Protein 9IT4 (pdb70)

Foldseek 3Di:
DVPPVDDLVVLLVLVLVLQVPDPAAGEAEDEPDDSRSDPDSLAHEDDAAAEDPPDDDDDPVQFAFFAVCQNDQVDQPRGPLQVVPDPVTGAQADPVLFGDPPDDQEHRAADPRYNHDCPDSRCSQVVFAHFHKYWYQDDPDGIFIFTQAKAAFRRWHGWWHAYKAWPVVCVVVVDVDDPDFQWAWLPPDVVAGTIIGGNPRYTHPCSRAAAAPDFQKAWHFYDHGDPDRHDTTGIITGRHTGHGPRTHHYQSVHCVQFDPNPDPPGPGDSVD/DDPDDPPDDPDPPD

Structure (mmCIF, N/CA/C/O backbone):
data_9IT4
#
_entry.id   9IT4
#
_cell.length_a   39.130
_cell.length_b   70.384
_cell.length_c   110.466
_cell.angle_alpha   90.000
_cell.angle_beta   90.000
_cell.angle_gamma   90.000
#
_symmetry.space_group_name_H-M   'P 2 21 21'
#
loop_
_entity.id
_entity.type
_entity.pdbx_description
1 polymer 'Histone-lysine N-methyltransferase, H3 lysine-9 specific'
2 polymer 'Histone H3.1/H3.2'
3 non-polymer S-ADENOSYLMETHIONINE
4 non-polymer 'ZINC ION'
5 water water
#
loop_
_atom_site.group_PDB
_atom_site.id
_atom_site.type_symbol
_atom_site.label_atom_id
_atom_site.label_alt_id
_atom_site.label_comp_id
_atom_site.label_asym_id
_atom_site.label_entity_id
_atom_site.label_seq_id
_atom_site.pdbx_PDB_ins_code
_atom_site.Cartn_x
_atom_site.Cartn_y
_atom_site.Cartn_z
_atom_site.occupancy
_atom_site.B_iso_or_equiv
_atom_site.auth_seq_id
_atom_site.auth_comp_id
_atom_site.auth_asym_id
_atom_site.auth_atom_id
_atom_site.pdbx_PDB_model_num
ATOM 1 N N . ASP A 1 6 ? 9.19900 21.67500 0.93800 1.000 101.41835 195 ASP B N 1
ATOM 2 C CA . ASP A 1 6 ? 10.54600 21.64300 1.49800 1.000 109.70261 195 ASP B CA 1
ATOM 3 C C . ASP A 1 6 ? 11.19600 23.02700 1.37200 1.000 102.83059 195 ASP B C 1
ATOM 4 O O . ASP A 1 6 ? 11.38600 23.53300 0.26400 1.000 101.06499 195 ASP B O 1
ATOM 9 N N . SER A 1 7 ? 11.51600 23.63100 2.52300 1.000 116.86425 196 SER B N 1
ATOM 10 C CA . SER A 1 7 ? 12.15700 24.93500 2.51100 1.000 117.62210 196 SER B CA 1
ATOM 11 C C . SER A 1 7 ? 13.62300 24.82500 2.11900 1.000 114.21604 196 SER B C 1
ATOM 12 O O . SER A 1 7 ? 14.18400 25.79800 1.61800 1.000 114.95315 196 SER B O 1
ATOM 15 N N . TYR A 1 8 ? 14.26400 23.67500 2.34300 1.000 91.03067 197 TYR B N 1
ATOM 16 C CA . TYR A 1 8 ? 15.61300 23.43700 1.83100 1.000 78.70161 197 TYR B CA 1
ATOM 17 C C . TYR A 1 8 ? 15.49800 22.84500 0.43100 1.000 70.35532 197 TYR B C 1
ATOM 18 O O . TYR A 1 8 ? 15.52200 21.62900 0.22900 1.000 69.16412 197 TYR B O 1
ATOM 27 N N . THR A 1 9 ? 15.32900 23.72700 -0.55000 1.000 68.83255 198 THR B N 1
ATOM 28 C CA . THR A 1 9 ? 15.37800 23.33500 -1.94900 1.000 68.54573 198 THR B CA 1
ATOM 29 C C . THR A 1 9 ? 16.48900 24.03500 -2.71000 1.000 53.73500 198 THR B C 1
ATOM 30 O O . THR A 1 9 ? 16.68100 23.74200 -3.89400 1.000 50.33728 198 THR B O 1
ATOM 34 N N . HIS A 1 10 ? 17.20600 24.92000 -2.03300 1.000 55.23799 199 HIS B N 1
ATOM 35 C CA . HIS A 1 10 ? 18.30900 25.64000 -2.62300 1.000 49.43970 199 HIS B CA 1
ATOM 36 C C . HIS A 1 10 ? 19.56700 25.00000 -2.17700 1.000 46.78733 199 HIS B C 1
ATOM 37 O O . HIS A 1 10 ? 20.65600 25.43300 -2.52300 1.000 39.71482 199 HIS B O 1
ATOM 44 N N . LEU A 1 11 ? 19.42800 23.98300 -1.36300 1.000 46.17458 200 LEU B N 1
ATOM 45 C CA . LEU A 1 11 ? 20.59000 23.23600 -0.99700 1.000 46.59338 200 LEU B CA 1
ATOM 46 C C . LEU A 1 11 ? 20.56900 21.97500 -1.84100 1.000 46.00201 200 LEU B C 1
ATOM 47 O O . LEU A 1 11 ? 19.52300 21.52300 -2.25800 1.000 44.74344 200 LEU B O 1
ATOM 52 N N . SER A 1 12 ? 21.72400 21.42100 -2.11100 1.000 45.39351 201 SER B N 1
ATOM 53 C CA . SER A 1 12 ? 21.81600 20.24400 -2.94600 1.000 40.17935 201 SER B CA 1
ATOM 54 C C . SER A 1 12 ? 21.77900 18.99500 -2.14700 1.000 40.24307 201 SER B C 1
ATOM 55 O O . SER A 1 12 ? 22.04800 19.02200 -0.95900 1.000 38.99760 201 SER B O 1
ATOM 58 N N . PHE A 1 13 ? 21.45400 17.89500 -2.79600 1.000 36.56432 202 PHE B N 1
ATOM 59 C CA . PHE A 1 13 ? 21.49900 16.63000 -2.15300 1.000 36.40592 202 PHE B CA 1
ATOM 60 C C . PHE A 1 13 ? 22.84700 16.49900 -1.52500 1.000 38.37749 202 PHE B C 1
ATOM 61 O O . PHE A 1 13 ? 22.93100 16.09900 -0.38400 1.000 36.47197 202 PHE B O 1
ATOM 69 N N . TYR A 1 14 ? 23.91300 16.87700 -2.17900 1.000 37.14954 203 TYR B N 1
ATOM 70 C CA . TYR A 1 14 ? 25.18100 16.67700 -1.52600 1.000 39.52485 203 TYR B CA 1
ATOM 71 C C . TYR A 1 14 ? 25.35100 17.52600 -0.26500 1.000 41.98285 203 TYR B C 1
ATOM 72 O O . TYR A 1 14 ? 25.74200 17.02100 0.76700 1.000 44.75529 203 TYR B O 1
ATOM 81 N N . GLU A 1 15 ? 25.05300 18.80000 -0.34200 1.000 37.34571 204 GLU B N 1
ATOM 82 C CA . GLU A 1 15 ? 25.29200 19.66000 0.79300 1.000 46.76117 204 GLU B CA 1
ATOM 83 C C . GLU A 1 15 ? 24.39200 19.34700 1.98200 1.000 37.11430 204 GLU B C 1
ATOM 84 O O . GLU A 1 15 ? 24.82600 19.42700 3.10100 1.000 36.79290 204 GLU B O 1
ATOM 90 N N . LYS A 1 16 ? 23.17200 18.93600 1.71800 1.000 32.99576 205 LYS B N 1
ATOM 91 C CA . LYS A 1 16 ? 22.26100 18.57700 2.78500 1.000 39.20846 205 LYS B CA 1
ATOM 92 C C . LYS A 1 16 ? 22.74700 17.34000 3.52800 1.000 34.80213 205 LYS B C 1
ATOM 93 O O . LYS A 1 16 ? 22.69800 17.29300 4.73500 1.000 30.56368 205 LYS B O 1
ATOM 99 N N . ARG A 1 17 ? 23.26700 16.37400 2.79700 1.000 33.87687 206 ARG B N 1
ATOM 100 C CA . ARG A 1 17 ? 23.79800 15.17600 3.39400 1.000 38.07653 206 ARG B CA 1
ATOM 101 C C . ARG A 1 17 ? 25.08000 15.50700 4.09900 1.000 36.51940 206 ARG B C 1
ATOM 102 O O . ARG A 1 17 ? 25.34200 15.01700 5.17200 1.000 39.12761 206 ARG B O 1
ATOM 110 N N . GLU A 1 18 ? 25.86800 16.37200 3.51600 1.000 34.53824 207 GLU B N 1
ATOM 111 C CA . GLU A 1 18 ? 27.06900 16.77400 4.20100 1.000 39.79477 207 GLU B CA 1
ATOM 112 C C . GLU A 1 18 ? 26.78200 17.57400 5.46700 1.000 36.16150 207 GLU B C 1
ATOM 113 O O . GLU A 1 18 ? 27.44800 17.42400 6.47000 1.000 33.07178 207 GLU B O 1
ATOM 119 N N . LEU A 1 19 ? 25.79100 18.43000 5.39900 1.000 31.87856 208 LEU B N 1
ATOM 120 C CA . LEU A 1 19 ? 25.42200 19.21700 6.57300 1.000 32.24827 208 LEU B CA 1
ATOM 121 C C . LEU A 1 19 ? 24.89400 18.33000 7.69400 1.000 37.11353 208 LEU B C 1
ATOM 122 O O . LEU A 1 19 ? 25.22200 18.54000 8.86800 1.000 32.14048 208 LEU B O 1
ATOM 127 N N . PHE A 1 20 ? 24.06900 17.33800 7.35500 1.000 35.06588 209 PHE B N 1
ATOM 128 C CA . PHE A 1 20 ? 23.60800 16.39900 8.37100 1.000 34.35224 209 PHE B CA 1
ATOM 129 C C . PHE A 1 20 ? 24.75000 15.53500 8.88600 1.000 35.38724 209 PHE B C 1
ATOM 130 O O . PHE A 1 20 ? 24.77500 15.18400 10.07200 1.000 34.17656 209 PHE B O 1
ATOM 138 N N . ARG A 1 21 ? 25.69500 15.17700 8.01300 1.000 32.83133 210 ARG B N 1
ATOM 139 C CA . ARG A 1 21 ? 26.86500 14.42400 8.45200 1.000 36.98037 210 ARG B CA 1
ATOM 140 C C . ARG A 1 21 ? 27.69200 15.22800 9.44800 1.000 37.45123 210 ARG B C 1
ATOM 141 O O . ARG A 1 21 ? 28.13700 14.69400 10.47000 1.000 40.06384 210 ARG B O 1
ATOM 149 N N . LYS A 1 22 ? 27.90600 16.51700 9.16600 1.000 36.26612 211 LYS B N 1
ATOM 150 C CA . LYS A 1 22 ? 28.62600 17.37300 10.10200 1.000 38.24673 211 LYS B CA 1
ATOM 151 C C . LYS A 1 22 ? 27.85000 17.54300 11.40100 1.000 38.41862 211 LYS B C 1
ATOM 152 O O . LYS A 1 22 ? 28.45400 17.69800 12.46900 1.000 37.54483 211 LYS B O 1
ATOM 158 N N . LYS A 1 23 ? 26.51700 17.52300 11.33000 1.000 37.40276 212 LYS B N 1
ATOM 159 C CA . LYS A 1 23 ? 25.71100 17.53500 12.54500 1.000 37.25252 212 LYS B CA 1
ATOM 160 C C . LYS A 1 23 ? 25.95700 16.28000 13.37300 1.000 36.64621 212 LYS B C 1
ATOM 161 O O . LYS A 1 23 ? 26.04100 16.34600 14.60500 1.000 36.40209 212 LYS B O 1
ATOM 167 N N . LEU A 1 24 ? 26.07200 15.12600 12.71100 1.000 32.22978 213 LEU B N 1
ATOM 168 C CA . LEU A 1 24 ? 26.37300 13.88900 13.42400 1.000 35.53475 213 LEU B CA 1
ATOM 169 C C . LEU A 1 24 ? 27.75500 13.94000 14.06200 1.000 36.89191 213 LEU B C 1
ATOM 170 O O . LEU A 1 24 ? 27.95200 13.43900 15.17500 1.000 38.03076 213 LEU B O 1
ATOM 175 N N . ARG A 1 25 ? 28.72800 14.53800 13.36800 1.000 36.05421 214 ARG B N 1
ATOM 176 C CA . ARG A 1 25 ? 30.08600 14.59900 13.89900 1.000 42.81287 214 ARG B CA 1
ATOM 177 C C . ARG A 1 25 ? 30.16100 15.43300 15.17300 1.000 45.20793 214 ARG B C 1
ATOM 178 O O . ARG A 1 25 ? 31.04500 15.20900 16.00800 1.000 49.20976 214 ARG B O 1
ATOM 186 N N . GLU A 1 26 ? 29.24700 16.38900 15.34600 1.000 41.63376 215 GLU B N 1
ATOM 187 C CA . GLU A 1 26 ? 29.24400 17.21700 16.54700 1.000 45.99950 215 GLU B CA 1
ATOM 188 C C . GLU A 1 26 ? 28.75100 16.47600 17.78300 1.000 48.68868 215 GLU B C 1
ATOM 189 O O . GLU A 1 26 ? 28.89500 16.99800 18.89300 1.000 49.07709 215 GLU B O 1
ATOM 195 N N . ILE A 1 27 ? 28.17900 15.28300 17.62300 1.000 42.88093 216 ILE B N 1
ATOM 196 C CA . ILE A 1 27 ? 27.65800 14.54000 18.76300 1.000 43.21688 216 ILE B CA 1
ATOM 197 C C . ILE A 1 27 ? 28.81500 14.01400 19.60100 1.000 45.63656 216 ILE B C 1
ATOM 198 O O . ILE A 1 27 ? 29.76200 13.41400 19.07500 1.000 45.63671 216 ILE B O 1
ATOM 203 N N . GLU A 1 28 ? 28.74900 14.24300 20.91000 1.000 45.74423 217 GLU B N 1
ATOM 204 C CA . GLU A 1 28 ? 29.75000 13.70800 21.82000 1.000 48.37452 217 GLU B CA 1
ATOM 205 C C . GLU A 1 28 ? 29.46500 12.24100 22.11500 1.000 48.47833 217 GLU B C 1
ATOM 206 O O . GLU A 1 28 ? 28.31600 11.84700 22.33500 1.000 45.87866 217 GLU B O 1
ATOM 212 N N . GLY A 1 29 ? 30.52100 11.43300 22.11700 1.000 43.29275 218 GLY B N 1
ATOM 213 C CA . GLY A 1 29 ? 30.39500 10.01300 22.33600 1.000 37.49409 218 GLY B CA 1
ATOM 214 C C . GLY A 1 29 ? 30.79700 9.22000 21.11000 1.000 41.13586 218 GLY B C 1
ATOM 215 O O . GLY A 1 29 ? 31.45400 9.73400 20.19900 1.000 40.24934 218 GLY B O 1
ATOM 216 N N . PRO A 1 30 ? 30.41300 7.94500 21.06700 1.000 35.85468 219 PRO B N 1
ATOM 217 C CA . PRO A 1 30 ? 30.73300 7.12100 19.89600 1.000 38.39323 219 PRO B CA 1
ATOM 218 C C . PRO A 1 30 ? 30.09000 7.68200 18.63700 1.000 34.01761 219 PRO B C 1
ATOM 219 O O . PRO A 1 30 ? 29.00100 8.26000 18.67000 1.000 33.27110 219 PRO B O 1
ATOM 223 N N . GLU A 1 31 ? 30.78700 7.51000 17.51800 1.000 30.79724 220 GLU B N 1
ATOM 224 C CA . GLU A 1 31 ? 30.38600 8.15000 16.27500 1.000 41.82315 220 GLU B CA 1
ATOM 225 C C . GLU A 1 31 ? 29.05200 7.60600 15.77300 1.000 36.12816 220 GLU B C 1
ATOM 226 O O . GLU A 1 31 ? 28.71300 6.43700 15.97200 1.000 39.25561 220 GLU B O 1
ATOM 232 N N . VAL A 1 32 ? 28.28900 8.48400 15.12700 1.000 35.68810 221 VAL B N 1
ATOM 233 C CA . VAL A 1 32 ? 27.03800 8.13200 14.46800 1.000 33.06835 221 VAL B CA 1
ATOM 234 C C . VAL A 1 32 ? 27.18800 8.44500 12.98800 1.000 31.45112 221 VAL B C 1
ATOM 235 O O . VAL A 1 32 ? 27.59700 9.55400 12.62200 1.000 34.30568 221 VAL B O 1
ATOM 239 N N . THR A 1 33 ? 26.86300 7.47500 12.14300 1.000 33.70333 222 THR B N 1
ATOM 240 C CA . THR A 1 33 ? 27.01100 7.61100 10.70300 1.000 28.07126 222 THR B CA 1
ATOM 241 C C . THR A 1 33 ? 25.65000 7.58000 10.02100 1.000 30.44840 222 THR B C 1
ATOM 242 O O . THR A 1 33 ? 24.66600 7.06300 10.55800 1.000 28.58799 222 THR B O 1
ATOM 246 N N . LEU A 1 34 ? 25.60800 8.15400 8.82100 1.000 34.61059 223 LEU B N 1
ATOM 247 C CA . LEU A 1 34 ? 24.39300 8.23700 8.02000 1.000 33.88099 223 LEU B CA 1
ATOM 248 C C . LEU A 1 34 ? 24.67500 7.65100 6.64600 1.000 37.36283 223 LEU B C 1
ATOM 249 O O . LEU A 1 34 ? 25.59400 8.10300 5.95600 1.000 42.19564 223 LEU B O 1
ATOM 254 N N . VAL A 1 35 ? 23.89300 6.64700 6.25200 1.000 38.09487 224 VAL B N 1
ATOM 255 C CA . VAL A 1 35 ? 23.96900 6.08200 4.91200 1.000 45.87185 224 VAL B CA 1
ATOM 256 C C . VAL A 1 35 ? 22.56000 5.98400 4.34500 1.000 38.46068 224 VAL B C 1
ATOM 257 O O . VAL A 1 35 ? 21.57800 5.85900 5.08400 1.000 31.51703 224 VAL B O 1
ATOM 261 N N . ASN A 1 36 ? 22.46500 6.04900 3.01700 1.000 40.93288 225 ASN B N 1
ATOM 262 C CA . ASN A 1 36 ? 21.18600 5.87200 2.33200 1.000 43.44297 225 ASN B CA 1
ATOM 263 C C . ASN A 1 36 ? 21.48000 5.23100 0.98100 1.000 37.42645 225 ASN B C 1
ATOM 264 O O . ASN A 1 36 ? 21.78700 5.93000 0.01000 1.000 38.80276 225 ASN B O 1
ATOM 269 N N . GLU A 1 37 ? 21.38100 3.90400 0.92700 1.000 41.31534 226 GLU B N 1
ATOM 270 C CA . GLU A 1 37 ? 21.53500 3.14900 -0.30700 1.000 47.85704 226 GLU B CA 1
ATOM 271 C C . GLU A 1 37 ? 20.19800 2.61500 -0.80600 1.000 43.08207 226 GLU B C 1
ATOM 272 O O . GLU A 1 37 ? 20.15800 1.61700 -1.53200 1.000 42.64265 226 GLU B O 1
ATOM 278 N N . VAL A 1 38 ? 19.09900 3.27100 -0.42900 1.000 44.34176 227 VAL B N 1
ATOM 279 C CA . VAL A 1 38 ? 17.75000 2.76600 -0.64300 1.000 41.29007 227 VAL B CA 1
ATOM 280 C C . VAL A 1 38 ? 16.93000 3.70800 -1.52300 1.000 40.74721 227 VAL B C 1
ATOM 281 O O . VAL A 1 38 ? 16.32600 3.27900 -2.50900 1.000 42.86420 227 VAL B O 1
ATOM 285 N N . ASP A 1 39 ? 16.90000 4.99300 -1.17900 1.000 39.56539 228 ASP B N 1
ATOM 286 C CA . ASP A 1 39 ? 16.19000 5.98700 -1.98100 1.000 42.38508 228 ASP B CA 1
ATOM 287 C C . ASP A 1 39 ? 17.07200 7.22600 -2.10500 1.000 40.87778 228 ASP B C 1
ATOM 288 O O . ASP A 1 39 ? 18.24700 7.21900 -1.72500 1.000 40.26042 228 ASP B O 1
ATOM 293 N N . ASP A 1 40 ? 16.49900 8.30400 -2.63900 1.000 43.79865 229 ASP B N 1
ATOM 294 C CA . ASP A 1 40 ? 17.24600 9.51600 -2.94200 1.000 53.64590 229 ASP B CA 1
ATOM 295 C C . ASP A 1 40 ? 17.10900 10.59100 -1.86900 1.000 42.43116 229 ASP B C 1
ATOM 296 O O . ASP A 1 40 ? 17.58600 11.71200 -2.07100 1.000 48.25200 229 ASP B O 1
ATOM 301 N N . GLU A 1 41 ? 16.47600 10.28400 -0.74500 1.000 38.23475 230 GLU B N 1
ATOM 302 C CA . GLU A 1 41 ? 16.36700 11.26000 0.33400 1.000 42.12864 230 GLU B CA 1
ATOM 303 C C . GLU A 1 41 ? 17.74900 11.52000 0.91900 1.000 42.76223 230 GLU B C 1
ATOM 304 O O . GLU A 1 41 ? 18.42200 10.57000 1.33900 1.000 41.61114 230 GLU B O 1
ATOM 310 N N . PRO A 1 42 ? 18.21200 12.77300 0.96700 1.000 39.92018 231 PRO B N 1
ATOM 311 C CA . PRO A 1 42 ? 19.60400 13.00900 1.38700 1.000 38.21083 231 PRO B CA 1
ATOM 312 C C . PRO A 1 42 ? 19.85200 12.72400 2.85600 1.000 35.43348 231 PRO B C 1
ATOM 313 O O . PRO A 1 42 ? 20.89500 12.15600 3.20100 1.000 37.09366 231 PRO B O 1
ATOM 317 N N . CYS A 1 43 ? 18.91900 13.09300 3.73000 1.000 36.76059 232 CYS B N 1
ATOM 318 C CA . CYS A 1 43 ? 19.11300 12.96500 5.16800 1.000 32.26530 232 CYS B CA 1
ATOM 319 C C . CYS A 1 43 ? 17.79900 13.22400 5.89300 1.000 30.66949 232 CYS B C 1
ATOM 320 O O . CYS A 1 43 ? 16.81800 13.64200 5.26400 1.000 33.22251 232 CYS B O 1
ATOM 323 N N . PRO A 1 44 ? 17.72700 12.98200 7.20900 1.000 31.29523 233 PRO B N 1
ATOM 324 C CA . PRO A 1 44 ? 16.55700 13.44200 7.96900 1.000 34.38632 233 PRO B CA 1
ATOM 325 C C . PRO A 1 44 ? 16.50600 14.96100 8.05000 1.000 35.14688 233 PRO B C 1
ATOM 326 O O . PRO A 1 44 ? 17.33800 15.64500 7.44400 1.000 26.67055 233 PRO B O 1
ATOM 330 N N . SER A 1 45 ? 15.53300 15.49600 8.78500 1.000 32.41711 234 SER B N 1
ATOM 331 C CA . SER A 1 45 ? 15.33900 16.94000 8.84400 1.000 34.43523 234 SER B CA 1
ATOM 332 C C . SER A 1 45 ? 16.60300 17.64600 9.31900 1.000 32.93849 234 SER B C 1
ATOM 333 O O . SER A 1 45 ? 17.18400 17.28700 10.34800 1.000 32.17418 234 SER B O 1
ATOM 336 N N . LEU A 1 46 ? 17.02700 18.65800 8.55900 1.000 33.67101 235 LEU B N 1
ATOM 337 C CA . LEU A 1 46 ? 18.18800 19.45700 8.93200 1.000 38.68880 235 LEU B CA 1
ATOM 338 C C . LEU A 1 46 ? 17.91500 20.37000 10.11700 1.000 33.04168 235 LEU B C 1
ATOM 339 O O . LEU A 1 46 ? 18.86700 20.90000 10.70100 1.000 33.49058 235 LEU B O 1
ATOM 344 N N . ASP A 1 47 ? 16.64900 20.57000 10.48200 1.000 31.29535 236 ASP B N 1
ATOM 345 C CA . ASP A 1 47 ? 16.31000 21.40400 11.62600 1.000 36.30722 236 ASP B CA 1
ATOM 346 C C . ASP A 1 47 ? 16.40200 20.65900 12.95100 1.000 30.13565 236 ASP B C 1
ATOM 347 O O . ASP A 1 47 ? 16.35200 21.30000 14.00600 1.000 31.94987 236 ASP B O 1
ATOM 352 N N . PHE A 1 48 ? 16.54000 19.33400 12.92400 1.000 25.19062 237 PHE B N 1
ATOM 353 C CA . PHE A 1 48 ? 16.61300 18.55900 14.15500 1.000 27.79986 237 PHE B CA 1
ATOM 354 C C . PHE A 1 48 ? 17.89800 18.86800 14.91500 1.000 23.29672 237 PHE B C 1
ATOM 355 O O . PHE A 1 48 ? 18.95500 19.09000 14.31800 1.000 25.25820 237 PHE B O 1
ATOM 363 N N . GLN A 1 49 ? 17.80100 18.88300 16.24400 1.000 23.90435 238 GLN B N 1
ATOM 364 C CA . GLN A 1 49 ? 18.92900 19.16800 17.12100 1.000 23.54121 238 GLN B CA 1
ATOM 365 C C . GLN A 1 49 ? 19.19300 17.97200 18.02400 1.000 23.07039 238 GLN B C 1
ATOM 366 O O . GLN A 1 49 ? 18.28400 17.49800 18.71300 1.000 22.05303 238 GLN B O 1
ATOM 372 N N . PHE A 1 50 ? 20.43600 17.49800 18.02900 1.000 20.79201 239 PHE B N 1
ATOM 373 C CA . PHE A 1 50 ? 20.83900 16.43800 18.94000 1.000 21.18833 239 PHE B CA 1
ATOM 374 C C . PHE A 1 50 ? 21.15100 17.01200 20.31600 1.000 24.66964 239 PHE B C 1
ATOM 375 O O . PHE A 1 50 ? 21.79500 18.05800 20.43800 1.000 25.68940 239 PHE B O 1
ATOM 383 N N . ILE A 1 51 ? 20.68700 16.31900 21.35700 1.000 25.42954 240 ILE B N 1
ATOM 384 C CA . ILE A 1 51 ? 20.85600 16.75900 22.73400 1.000 25.30682 240 ILE B CA 1
ATOM 385 C C . ILE A 1 51 ? 21.39100 15.60200 23.56800 1.000 20.49088 240 ILE B C 1
ATOM 386 O O . ILE A 1 51 ? 21.28600 14.43200 23.19500 1.000 23.02596 240 ILE B O 1
ATOM 391 N N . SER A 1 52 ? 21.97800 15.95100 24.71300 1.000 24.46043 241 SER B N 1
ATOM 392 C CA . SER A 1 52 ? 22.49500 14.96900 25.65500 1.000 24.83330 241 SER B CA 1
ATOM 393 C C . SER A 1 52 ? 21.66900 14.86200 26.92900 1.000 24.08544 241 SER B C 1
ATOM 394 O O . SER A 1 52 ? 21.95000 13.98800 27.75600 1.000 30.55404 241 SER B O 1
ATOM 397 N N . GLN A 1 53 ? 20.67100 15.72400 27.11400 1.000 24.33538 242 GLN B N 1
ATOM 398 C CA . GLN A 1 53 ? 19.79000 15.65200 28.27100 1.000 25.55022 242 GLN B CA 1
ATOM 399 C C . GLN A 1 53 ? 18.42000 16.18300 27.87200 1.000 25.23636 242 GLN B C 1
ATOM 400 O O . GLN A 1 53 ? 18.24500 16.76600 26.79900 1.000 24.00626 242 GLN B O 1
ATOM 406 N N . TYR A 1 54 ? 17.44600 15.97700 28.75700 1.000 20.89471 243 TYR B N 1
ATOM 407 C CA . TYR A 1 54 ? 16.07400 16.38100 28.47900 1.000 26.48010 243 TYR B CA 1
ATOM 408 C C . TYR A 1 54 ? 15.97800 17.88700 28.25700 1.000 26.14940 243 TYR B C 1
ATOM 409 O O . TYR A 1 54 ? 16.69600 18.67900 28.87300 1.000 27.78360 243 TYR B O 1
ATOM 418 N N . ARG A 1 55 ? 15.07800 18.27700 27.35800 1.000 28.77526 244 ARG B N 1
ATOM 419 C CA . ARG A 1 55 ? 14.81300 19.67700 27.03000 1.000 30.20782 244 ARG B CA 1
ATOM 420 C C . ARG A 1 55 ? 13.48200 20.05800 27.67700 1.000 32.32489 244 ARG B C 1
ATOM 421 O O . ARG A 1 55 ? 12.42000 19.93400 27.06500 1.000 37.22234 244 ARG B O 1
ATOM 429 N N . LEU A 1 56 ? 13.54600 20.52500 28.92200 1.000 31.20926 245 LEU B N 1
ATOM 430 C CA . LEU A 1 56 ? 12.33400 20.89100 29.64300 1.000 34.21939 245 LEU B CA 1
ATOM 431 C C . LEU A 1 56 ? 11.66800 22.11000 29.00700 1.000 33.13814 245 LEU B C 1
ATOM 432 O O . LEU A 1 56 ? 12.32700 22.98500 28.43800 1.000 36.77733 245 LEU B O 1
ATOM 437 N N . THR A 1 57 ? 10.34200 22.15000 29.10000 1.000 31.14018 246 THR B N 1
ATOM 438 C CA . THR A 1 57 ? 9.52600 23.24000 28.58500 1.000 32.94715 246 THR B CA 1
ATOM 439 C C . THR A 1 57 ? 8.74200 23.86300 29.73800 1.000 38.93721 246 THR B C 1
ATOM 440 O O . THR A 1 57 ? 8.92200 23.50800 30.90700 1.000 41.30987 246 THR B O 1
ATOM 444 N N . GLN A 1 58 ? 7.86900 24.81100 29.40100 1.000 42.52256 247 GLN B N 1
ATOM 445 C CA . GLN A 1 58 ? 7.06300 25.46900 30.42100 1.000 48.95996 247 GLN B CA 1
ATOM 446 C C . GLN A 1 58 ? 5.98800 24.52200 30.94500 1.000 42.33120 247 GLN B C 1
ATOM 447 O O . GLN A 1 58 ? 5.42500 23.71600 30.19700 1.000 45.67970 247 GLN B O 1
ATOM 453 N N . GLY A 1 59 ? 5.70500 24.61800 32.24300 1.000 36.97406 248 GLY B N 1
ATOM 454 C CA . GLY A 1 59 ? 4.71700 23.77000 32.87100 1.000 40.31214 248 GLY B CA 1
ATOM 455 C C . GLY A 1 59 ? 5.23500 22.44200 33.37200 1.000 39.45256 248 GLY B C 1
ATOM 456 O O . GLY A 1 59 ? 4.48300 21.71600 34.03100 1.000 41.22547 248 GLY B O 1
ATOM 457 N N . VAL A 1 60 ? 6.49000 22.10500 33.09600 1.000 33.55867 249 VAL B N 1
ATOM 458 C CA . VAL A 1 60 ? 7.08300 20.84900 33.53900 1.000 35.27320 249 VAL B CA 1
ATOM 459 C C . VAL A 1 60 ? 7.88000 21.13200 34.80600 1.000 38.79835 249 VAL B C 1
ATOM 460 O O . VAL A 1 60 ? 8.94200 21.76200 34.76000 1.000 43.24010 249 VAL B O 1
ATOM 464 N N . ILE A 1 61 ? 7.37000 20.66400 35.93900 1.000 40.30350 250 ILE B N 1
ATOM 465 C CA . ILE A 1 61 ? 8.02400 20.86900 37.22800 1.000 43.87247 250 ILE B CA 1
ATOM 466 C C . ILE A 1 61 ? 9.20800 19.91600 37.34500 1.000 44.81421 250 ILE B C 1
ATOM 467 O O . ILE A 1 61 ? 9.02700 18.69200 37.27000 1.000 47.26683 250 ILE B O 1
ATOM 472 N N . PRO A 1 62 ? 10.42400 20.42100 37.52800 1.000 46.16851 251 PRO B N 1
ATOM 473 C CA . PRO A 1 62 ? 11.58000 19.53800 37.68500 1.000 41.14114 251 PRO B CA 1
ATOM 474 C C . PRO A 1 62 ? 11.66300 19.01400 39.10600 1.000 42.42997 251 PRO B C 1
ATOM 475 O O . PRO A 1 62 ? 11.02900 19.57000 40.01700 1.000 41.54192 251 PRO B O 1
ATOM 479 N N . PRO A 1 63 ? 12.41500 17.93900 39.33800 1.000 41.79576 252 PRO B N 1
ATOM 480 C CA . PRO A 1 63 ? 12.56100 17.43000 40.70800 1.000 40.86564 252 PRO B CA 1
ATOM 481 C C . PRO A 1 63 ? 13.23900 18.45100 41.61100 1.000 41.91031 252 PRO B C 1
ATOM 482 O O . PRO A 1 63 ? 14.15300 19.16600 41.19700 1.000 43.34794 252 PRO B O 1
ATOM 486 N N . ASP A 1 64 ? 12.77900 18.51100 42.85500 1.000 43.44299 253 ASP B N 1
ATOM 487 C CA . ASP A 1 64 ? 13.34300 19.43800 43.82900 1.000 41.40214 253 ASP B CA 1
ATOM 488 C C . ASP A 1 64 ? 14.64500 18.87200 44.37500 1.000 43.87270 253 ASP B C 1
ATOM 489 O O . ASP A 1 64 ? 14.64800 17.75500 44.91100 1.000 48.57405 253 ASP B O 1
ATOM 494 N N . PRO A 1 65 ? 15.76900 19.58500 44.26100 1.000 44.51551 254 PRO B N 1
ATOM 495 C CA . PRO A 1 65 ? 17.02700 19.06900 44.82300 1.000 45.91238 254 PRO B CA 1
ATOM 496 C C . PRO A 1 65 ? 17.00700 18.92900 46.33500 1.000 39.84828 254 PRO B C 1
ATOM 497 O O . PRO A 1 65 ? 17.82900 18.18500 46.88300 1.000 41.23699 254 PRO B O 1
ATOM 501 N N . ASN A 1 66 ? 16.10100 19.62100 47.02800 1.000 41.63524 255 ASN B N 1
ATOM 502 C CA . ASN A 1 66 ? 16.00400 19.49700 48.47600 1.000 48.17548 255 ASN B CA 1
ATOM 503 C C . ASN A 1 66 ? 15.39300 18.17400 48.91700 1.000 35.81237 255 ASN B C 1
ATOM 504 O O . ASN A 1 66 ? 15.46800 17.84300 50.10500 1.000 37.53739 255 ASN B O 1
ATOM 509 N N . PHE A 1 67 ? 14.79100 17.41900 48.00100 1.000 43.60293 256 PHE B N 1
ATOM 510 C CA . PHE A 1 67 ? 14.26500 16.09200 48.29200 1.000 50.59808 256 PHE B CA 1
ATOM 511 C C . PHE A 1 67 ? 15.23900 14.97300 47.94400 1.000 48.96963 256 PHE B C 1
ATOM 512 O O . PHE A 1 67 ? 14.91200 13.80100 48.15000 1.000 53.10751 256 PHE B O 1
ATOM 520 N N . GLN A 1 68 ? 16.42500 15.30100 47.43400 1.000 43.46980 257 GLN B N 1
ATOM 521 C CA . GLN A 1 68 ? 17.32400 14.31100 46.85200 1.000 46.79986 257 GLN B CA 1
ATOM 522 C C . GLN A 1 68 ? 18.28800 13.75000 47.88900 1.000 42.63950 257 GLN B C 1
ATOM 523 O O . GLN A 1 68 ? 18.83900 14.48900 48.71000 1.000 48.50781 257 GLN B O 1
ATOM 529 N N . SER A 1 69 ? 18.50500 12.43600 47.83100 1.000 47.74224 258 SER B N 1
ATOM 530 C CA . SER A 1 69 ? 19.41000 11.74000 48.73400 1.000 49.68845 258 SER B CA 1
ATOM 531 C C . SER A 1 69 ? 20.40300 10.90700 47.93400 1.000 42.07016 258 SER B C 1
ATOM 532 O O . SER A 1 69 ? 20.14500 10.52000 46.79200 1.000 40.98689 258 SER B O 1
ATOM 535 N N . GLY A 1 70 ? 21.54900 10.63600 48.55400 1.000 43.13905 259 GLY B N 1
ATOM 536 C CA . GLY A 1 70 ? 22.56600 9.79900 47.94600 1.000 46.01438 259 GLY B CA 1
ATOM 537 C C . GLY A 1 70 ? 22.93300 8.60600 48.80600 1.000 47.11148 259 GLY B C 1
ATOM 538 O O . GLY A 1 70 ? 22.26200 8.32800 49.80400 1.000 49.42711 259 GLY B O 1
ATOM 539 N N . CYS A 1 71 ? 23.99300 7.89200 48.43500 1.000 49.70117 260 CYS B N 1
ATOM 540 C CA . CYS A 1 71 ? 24.46600 6.74400 49.19300 1.000 53.14972 260 CYS B CA 1
ATOM 541 C C . CYS A 1 71 ? 25.81100 7.05400 49.83900 1.000 52.96110 260 CYS B C 1
ATOM 542 O O . CYS A 1 71 ? 26.56000 7.92500 49.38700 1.000 56.44580 260 CYS B O 1
ATOM 545 N N . ASN A 1 72 ? 26.09600 6.31100 50.89000 1.000 50.85616 261 ASN B N 1
ATOM 546 C CA . ASN A 1 72 ? 27.30200 6.51700 51.64600 1.000 63.77048 261 ASN B CA 1
ATOM 547 C C . ASN A 1 72 ? 28.18700 5.34100 51.37300 1.000 66.58306 261 ASN B C 1
ATOM 548 O O . ASN A 1 72 ? 28.35100 4.47600 52.22800 1.000 72.18586 261 ASN B O 1
ATOM 553 N N . CYS A 1 73 ? 28.76500 5.29000 50.19500 1.000 63.35912 262 CYS B N 1
ATOM 554 C CA . CYS A 1 73 ? 29.54800 4.11400 49.77300 1.000 65.96390 262 CYS B CA 1
ATOM 555 C C . CYS A 1 73 ? 31.01300 4.51900 49.70300 1.000 72.60330 262 CYS B C 1
ATOM 556 O O . CYS A 1 73 ? 31.79800 3.90900 48.99900 1.000 72.91581 262 CYS B O 1
ATOM 559 N N . SER A 1 74 ? 31.36700 5.57200 50.41600 1.000 74.63341 263 SER B N 1
ATOM 560 C CA . SER A 1 74 ? 32.76100 6.00600 50.47500 1.000 78.94017 263 SER B CA 1
ATOM 561 C C . SER A 1 74 ? 33.30600 6.40400 49.09500 1.000 79.03287 263 SER B C 1
ATOM 562 O O . SER A 1 74 ? 34.51700 6.43500 48.86600 1.000 76.49578 263 SER B O 1
ATOM 565 N N . GLY A 1 78 ? 33.53900 2.80400 43.11900 1.000 58.16990 267 GLY B N 1
ATOM 566 C CA . GLY A 1 78 ? 32.43000 3.45100 43.78900 1.000 55.68626 267 GLY B CA 1
ATOM 567 C C . GLY A 1 78 ? 31.68400 2.47900 44.65100 1.000 59.70759 267 GLY B C 1
ATOM 568 O O . GLY A 1 78 ? 32.24100 1.93000 45.59700 1.000 59.29088 267 GLY B O 1
ATOM 569 N N . CYS A 1 79 ? 30.41000 2.27200 44.35500 1.000 56.42823 268 CYS B N 1
ATOM 570 C CA . CYS A 1 79 ? 29.70700 1.23400 45.08800 1.000 47.76502 268 CYS B CA 1
ATOM 571 C C . CYS A 1 79 ? 30.26200 -0.14500 44.74100 1.000 41.76057 268 CYS B C 1
ATOM 572 O O . CYS A 1 79 ? 30.86200 -0.35900 43.68400 1.000 42.67516 268 CYS B O 1
ATOM 575 N N . ASP A 1 80 ? 30.05600 -1.08600 45.65600 1.000 44.13326 269 ASP B N 1
ATOM 576 C CA . ASP A 1 80 ? 30.54100 -2.45000 45.49700 1.000 50.83281 269 ASP B CA 1
ATOM 577 C C . ASP A 1 80 ? 29.40500 -3.33800 45.01000 1.000 45.33689 269 ASP B C 1
ATOM 578 O O . ASP A 1 80 ? 28.32400 -3.36000 45.60800 1.000 42.69373 269 ASP B O 1
ATOM 583 N N . LEU A 1 81 ? 29.65600 -4.06500 43.91900 1.000 43.85993 270 LEU B N 1
ATOM 584 C CA . LEU A 1 81 ? 28.61800 -4.90300 43.32800 1.000 46.24960 270 LEU B CA 1
ATOM 585 C C . LEU A 1 81 ? 28.34800 -6.14700 44.16400 1.000 45.74646 270 LEU B C 1
ATOM 586 O O . LEU A 1 81 ? 27.21800 -6.64900 44.17800 1.000 40.13783 270 LEU B O 1
ATOM 591 N N . ASN A 1 82 ? 29.36300 -6.66100 44.86000 1.000 43.20215 271 ASN B N 1
ATOM 592 C CA . ASN A 1 82 ? 29.20200 -7.85700 45.67800 1.000 51.14177 271 ASN B CA 1
ATOM 593 C C . ASN A 1 82 ? 28.58700 -7.56800 47.04200 1.000 52.54963 271 ASN B C 1
ATOM 594 O O . ASN A 1 82 ? 28.28300 -8.51300 47.77700 1.000 58.68479 271 ASN B O 1
ATOM 599 N N . ASN A 1 83 ? 28.41700 -6.29100 47.36300 1.000 50.46380 272 ASN B N 1
ATOM 600 C CA . ASN A 1 83 ? 27.72300 -5.91300 48.57600 1.000 54.61374 272 ASN B CA 1
ATOM 601 C C . ASN A 1 83 ? 26.69500 -4.86100 48.31800 1.000 49.08936 272 ASN B C 1
ATOM 602 O O . ASN A 1 83 ? 26.90400 -3.70200 48.61500 1.000 52.84370 272 ASN B O 1
ATOM 604 N N . PRO A 1 84 ? 25.55600 -5.27100 47.78600 1.000 48.82923 273 PRO B N 1
ATOM 605 C CA . PRO A 1 84 ? 24.49000 -4.30500 47.48100 1.000 43.09407 273 PRO B CA 1
ATOM 606 C C . PRO A 1 84 ? 23.71200 -3.82700 48.69500 1.000 48.94733 273 PRO B C 1
ATOM 607 O O . PRO A 1 84 ? 22.92600 -2.87800 48.56700 1.000 48.17405 273 PRO B O 1
ATOM 611 N N . SER A 1 85 ? 23.89600 -4.45100 49.86100 1.000 45.86346 274 SER B N 1
ATOM 612 C CA . SER A 1 85 ? 23.12500 -4.06600 51.03900 1.000 51.70760 274 SER B CA 1
ATOM 613 C C . SER A 1 85 ? 23.51200 -2.68300 51.54900 1.000 51.97245 274 SER B C 1
ATOM 614 O O . SER A 1 85 ? 22.65200 -1.94500 52.04300 1.000 50.73262 274 SER B O 1
ATOM 617 N N . ARG A 1 86 ? 24.79200 -2.31700 51.44200 1.000 61.10608 275 ARG B N 1
ATOM 618 C CA . ARG A 1 86 ? 25.26100 -1.06200 52.02200 1.000 59.02140 275 ARG B CA 1
ATOM 619 C C . ARG A 1 86 ? 24.71900 0.15600 51.28000 1.000 56.84971 275 ARG B C 1
ATOM 620 O O . ARG A 1 86 ? 24.52000 1.21100 51.89200 1.000 48.26650 275 ARG B O 1
ATOM 628 N N . CYS A 1 87 ? 24.47500 0.03700 49.97700 1.000 48.11893 276 CYS B N 1
ATOM 629 C CA . CYS A 1 87 ? 24.07800 1.18600 49.17200 1.000 52.50181 276 CYS B CA 1
ATOM 630 C C . CYS A 1 87 ? 22.62100 1.55300 49.43100 1.000 44.36052 276 CYS B C 1
ATOM 631 O O . CYS A 1 87 ? 21.73000 0.70200 49.34200 1.000 43.72503 276 CYS B O 1
ATOM 634 N N . GLU A 1 88 ? 22.37900 2.83100 49.73500 1.000 38.82787 277 GLU B N 1
ATOM 635 C CA . GLU A 1 88 ? 21.03200 3.31200 50.02000 1.000 47.92592 277 GLU B CA 1
ATOM 636 C C . GLU A 1 88 ? 20.22100 3.61400 48.76700 1.000 44.51866 277 GLU B C 1
ATOM 637 O O . GLU A 1 88 ? 19.00800 3.83000 48.87500 1.000 33.72676 277 GLU B O 1
ATOM 643 N N . CYS A 1 89 ? 20.84800 3.64300 47.58900 1.000 34.46142 278 CYS B N 1
ATOM 644 C CA . CYS A 1 89 ? 20.11100 3.89200 46.35700 1.000 36.39566 278 CYS B CA 1
ATOM 645 C C . CYS A 1 89 ? 19.22100 2.72500 45.95700 1.000 38.79879 278 CYS B C 1
ATOM 646 O O . CYS A 1 89 ? 18.36200 2.89400 45.08500 1.000 44.40045 278 CYS B O 1
ATOM 649 N N . LEU A 1 90 ? 19.40100 1.55400 46.57000 1.000 42.88511 279 LEU B N 1
ATOM 650 C CA . LEU A 1 90 ? 18.63800 0.35900 46.23500 1.000 40.55583 279 LEU B CA 1
ATOM 651 C C . LEU A 1 90 ? 17.59000 0.02400 47.29300 1.000 40.73349 279 LEU B C 1
ATOM 652 O O . LEU A 1 90 ? 17.14300 -1.12400 47.37400 1.000 45.25040 279 LEU B O 1
ATOM 657 N N . ASP A 1 91 ? 17.19300 1.00400 48.11000 1.000 49.26751 280 ASP B N 1
ATOM 658 C CA . ASP A 1 91 ? 16.24800 0.72700 49.18700 1.000 58.31379 280 ASP B CA 1
ATOM 659 C C . ASP A 1 91 ? 14.84000 0.46400 48.66300 1.000 55.24720 280 ASP B C 1
ATOM 660 O O . ASP A 1 91 ? 14.07100 -0.26000 49.30500 1.000 48.58074 280 ASP B O 1
ATOM 665 N N . ASP A 1 92 ? 14.48300 1.03600 47.51100 1.000 42.95681 281 ASP B N 1
ATOM 666 C CA . ASP A 1 92 ? 13.17000 0.78600 46.92800 1.000 44.41204 281 ASP B CA 1
ATOM 667 C C . ASP A 1 92 ? 13.02000 -0.63200 46.39400 1.000 51.72566 281 ASP B C 1
ATOM 668 O O . ASP A 1 92 ? 11.89900 -1.03800 46.06900 1.000 50.63463 281 ASP B O 1
ATOM 673 N N . LEU A 1 93 ? 14.11100 -1.38700 46.29500 1.000 51.10017 282 LEU B N 1
ATOM 674 C CA . LEU A 1 93 ? 14.07000 -2.74600 45.77800 1.000 44.78174 282 LEU B CA 1
ATOM 675 C C . LEU A 1 93 ? 13.75000 -3.73400 46.89000 1.000 50.78762 282 LEU B C 1
ATOM 676 O O . LEU A 1 93 ? 14.16300 -3.55500 48.04000 1.000 50.91556 282 LEU B O 1
ATOM 681 N N . ASP A 1 94 ? 13.00600 -4.77800 46.54000 1.000 49.93323 283 ASP B N 1
AT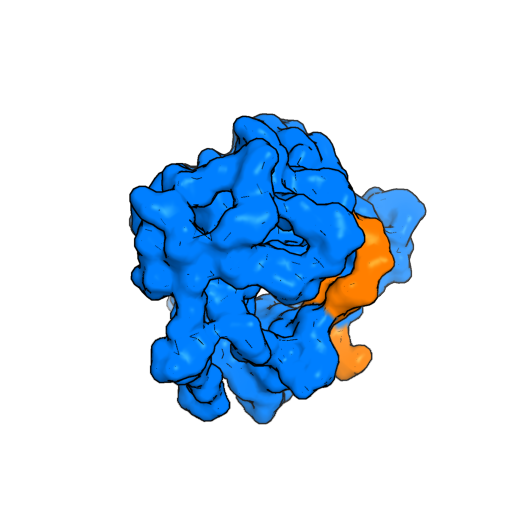OM 682 C CA . ASP A 1 94 ? 12.72100 -5.85200 47.47300 1.000 57.89207 283 ASP B CA 1
ATOM 683 C C . ASP A 1 94 ? 13.91600 -6.79500 47.57100 1.000 51.44975 283 ASP B C 1
ATOM 684 O O . ASP A 1 94 ? 14.76800 -6.85600 46.67900 1.000 53.38005 283 ASP B O 1
ATOM 689 N N . GLU A 1 95 ? 13.97500 -7.53300 48.67400 1.000 44.97781 284 GLU B N 1
ATOM 690 C CA . GLU A 1 95 ? 14.99600 -8.55500 48.81300 1.000 45.46355 284 GLU B CA 1
ATOM 691 C C . GLU A 1 95 ? 14.72700 -9.69700 47.83200 1.000 43.53652 284 GLU B C 1
ATOM 692 O O . GLU A 1 95 ? 13.57100 -10.00700 47.53200 1.000 47.63044 284 GLU B O 1
ATOM 698 N N . PRO A 1 96 ? 15.78400 -10.33800 47.30300 1.000 43.97990 285 PRO B N 1
ATOM 699 C CA . PRO A 1 96 ? 17.20100 -10.05700 47.56600 1.000 45.82982 285 PRO B CA 1
ATOM 700 C C . PRO A 1 96 ? 17.70500 -8.79500 46.86800 1.000 44.91856 285 PRO B C 1
ATOM 701 O O . PRO A 1 96 ? 17.70300 -8.72300 45.63900 1.000 42.85853 285 PRO B O 1
ATOM 705 N N . THR A 1 97 ? 18.12400 -7.81000 47.66100 1.000 44.09285 286 THR B N 1
ATOM 706 C CA . THR A 1 97 ? 18.59700 -6.54800 47.10900 1.000 42.90400 286 THR B CA 1
ATOM 707 C C . THR A 1 97 ? 19.84900 -6.76900 46.27000 1.000 33.80723 286 THR B C 1
ATOM 708 O O . THR A 1 97 ? 20.77100 -7.47700 46.68300 1.000 40.28826 286 THR B O 1
ATOM 712 N N . HIS A 1 98 ? 19.86900 -6.17000 45.08100 1.000 30.31394 287 HIS B N 1
ATOM 713 C CA . HIS A 1 98 ? 21.03400 -6.23100 44.21200 1.000 33.31511 287 HIS B CA 1
ATOM 714 C C . HIS A 1 98 ? 20.99700 -5.04500 43.26100 1.000 32.18875 287 HIS B C 1
ATOM 715 O O . HIS A 1 98 ? 19.94400 -4.44500 43.02700 1.000 27.48655 287 HIS B O 1
ATOM 722 N N . PHE A 1 99 ? 22.16500 -4.71600 42.71600 1.000 32.83985 288 PHE B N 1
ATOM 723 C CA . PHE A 1 99 ? 22.24200 -3.69900 41.68200 1.000 25.53222 288 PHE B CA 1
ATOM 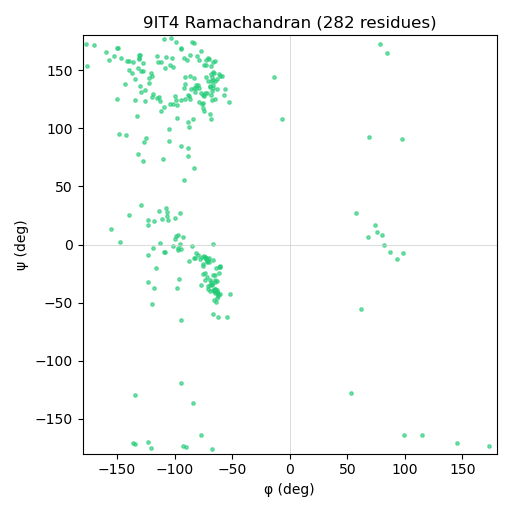724 C C . PHE A 1 99 ? 21.62700 -4.21800 40.38600 1.000 27.91498 288 PHE B C 1
ATOM 725 O O . PHE A 1 99 ? 21.47100 -5.42300 40.17700 1.000 23.11765 288 PHE B O 1
ATOM 733 N N . ALA A 1 100 ? 21.27300 -3.28300 39.50500 1.000 21.08665 289 ALA B N 1
ATOM 734 C CA . ALA A 1 100 ? 20.68100 -3.65900 38.22900 1.000 25.00275 289 ALA B CA 1
ATOM 735 C C . ALA A 1 100 ? 21.69000 -4.26700 37.26500 1.000 24.15175 289 ALA B C 1
ATOM 736 O O . ALA A 1 100 ? 21.28000 -4.82800 36.24400 1.000 25.64080 289 ALA B O 1
ATOM 738 N N . TYR A 1 101 ? 22.98200 -4.18600 37.56400 1.000 24.82821 290 TYR B N 1
ATOM 739 C CA . TYR A 1 101 ? 24.02400 -4.57700 36.62900 1.000 23.66723 290 TYR B CA 1
ATOM 740 C C . TYR A 1 101 ? 24.87800 -5.69400 37.21200 1.000 31.21517 290 TYR B C 1
ATOM 741 O O . TYR A 1 101 ? 25.09100 -5.76900 38.42600 1.000 33.39619 290 TYR B O 1
ATOM 750 N N . ASP A 1 102 ? 25.36300 -6.56200 36.32800 1.000 27.00498 291 ASP B N 1
ATOM 751 C CA . ASP A 1 102 ? 26.25600 -7.64400 36.71000 1.000 32.45855 291 ASP B CA 1
ATOM 752 C C . ASP A 1 102 ? 27.70600 -7.18400 36.56300 1.000 32.27295 291 ASP B C 1
ATOM 753 O O . ASP A 1 102 ? 27.98600 -6.01400 36.28800 1.000 27.30264 291 ASP B O 1
ATOM 758 N N . ALA A 1 103 ? 28.64900 -8.11200 36.74200 1.000 36.29468 292 ALA B N 1
ATOM 759 C CA . ALA A 1 103 ? 30.06800 -7.78000 36.71600 1.000 36.29079 292 ALA B CA 1
ATOM 760 C C . ALA A 1 103 ? 30.55600 -7.33600 35.34300 1.000 38.06512 292 ALA B C 1
ATOM 761 O O . ALA A 1 103 ? 31.66800 -6.80700 35.24500 1.000 41.58459 292 ALA B O 1
ATOM 763 N N . GLN A 1 104 ? 29.76700 -7.53800 34.29000 1.000 33.11538 293 GLN B N 1
ATOM 764 C CA . GLN A 1 104 ? 30.13800 -7.12600 32.94300 1.000 38.38325 293 GLN B CA 1
ATOM 765 C C . GLN A 1 104 ? 29.54200 -5.77800 32.55500 1.000 32.66110 293 GLN B C 1
ATOM 766 O O . GLN A 1 104 ? 29.64700 -5.38000 31.39100 1.000 34.11743 293 GLN B O 1
ATOM 772 N N . GLY A 1 105 ? 28.92100 -5.07200 33.49700 1.000 30.71718 294 GLY B N 1
ATOM 773 C CA . GLY A 1 105 ? 28.32700 -3.78700 33.18800 1.000 26.73692 294 GLY B CA 1
ATOM 774 C C . GLY A 1 105 ? 27.04200 -3.85700 32.39800 1.000 30.07241 294 GLY B C 1
ATOM 775 O O . GLY A 1 105 ? 26.62200 -2.84900 31.82500 1.000 37.29611 294 GLY B O 1
ATOM 776 N N . ARG A 1 106 ? 26.40300 -5.02200 32.34700 1.000 30.57149 295 ARG B N 1
ATOM 777 C CA . ARG A 1 106 ? 25.15000 -5.20800 31.63200 1.000 30.70182 295 ARG B CA 1
ATOM 778 C C . ARG A 1 106 ? 24.00700 -5.38200 32.62200 1.000 27.11460 295 ARG B C 1
ATOM 779 O O . ARG A 1 106 ? 24.20400 -5.85500 33.74400 1.000 27.26265 295 ARG B O 1
ATOM 787 N N . VAL A 1 107 ? 22.80500 -4.98900 32.19700 1.000 22.94530 296 VAL B N 1
ATOM 788 C CA . VAL A 1 107 ? 21.63600 -5.15200 33.04900 1.000 26.59173 296 VAL B CA 1
ATOM 789 C C . VAL A 1 107 ? 21.37300 -6.63700 33.26300 1.000 31.14253 296 VAL B C 1
ATOM 790 O O . VAL A 1 107 ? 21.55300 -7.46200 32.35500 1.000 31.83754 296 VAL B O 1
ATOM 794 N N . ARG A 1 108 ? 20.98300 -6.99000 34.48300 1.000 26.90300 297 ARG B N 1
ATOM 795 C CA . ARG A 1 108 ? 20.74500 -8.38300 34.82000 1.000 29.17747 297 ARG B CA 1
ATOM 796 C C . ARG A 1 108 ? 19.44000 -8.87200 34.20100 1.000 29.53129 297 ARG B C 1
ATOM 797 O O . ARG A 1 108 ? 18.52600 -8.09200 33.92100 1.000 28.68901 297 ARG B O 1
ATOM 805 N N . ALA A 1 109 ? 19.36600 -10.18700 33.98600 1.000 25.68958 298 ALA B N 1
ATOM 806 C CA . ALA A 1 109 ? 18.14900 -10.78200 33.44600 1.000 30.42389 298 ALA B CA 1
ATOM 807 C C . ALA A 1 109 ? 16.98100 -10.62500 34.41200 1.000 27.54957 298 ALA B C 1
ATOM 808 O O . ALA A 1 109 ? 15.84500 -10.38000 33.98900 1.000 34.50699 298 ALA B O 1
ATOM 810 N N . ASP A 1 110 ? 17.23900 -10.76100 35.71200 1.000 26.75597 299 ASP B N 1
ATOM 811 C CA . ASP A 1 110 ? 16.18400 -10.68100 36.71500 1.000 39.70660 299 ASP B CA 1
ATOM 812 C C . ASP A 1 110 ? 15.86400 -9.25200 37.13600 1.000 35.43622 299 ASP B C 1
ATOM 813 O O . ASP A 1 110 ? 14.97400 -9.05500 37.97000 1.000 44.47095 299 ASP B O 1
ATOM 818 N N . THR A 1 111 ? 16.56500 -8.25900 36.59400 1.000 32.58047 300 THR B N 1
ATOM 819 C CA . THR A 1 111 ? 16.24300 -6.86900 36.88200 1.000 36.41995 300 THR B CA 1
ATOM 820 C C . THR A 1 111 ? 14.88200 -6.50800 36.29800 1.000 35.25112 300 THR B C 1
ATOM 821 O O . THR A 1 111 ? 14.55300 -6.88200 35.16900 1.000 36.83093 300 THR B O 1
ATOM 825 N N . GLY A 1 112 ? 14.08800 -5.77700 37.07600 1.000 38.45322 301 GLY B N 1
ATOM 826 C CA . GLY A 1 112 ? 12.78100 -5.33400 36.63900 1.000 41.10780 301 GLY B CA 1
ATOM 827 C C . GLY A 1 112 ? 12.86800 -4.16300 35.68100 1.000 42.49836 301 GLY B C 1
ATOM 828 O O . GLY A 1 112 ? 13.92000 -3.85800 35.11300 1.000 37.76997 301 GLY B O 1
ATOM 829 N N . ALA A 1 113 ? 11.72900 -3.49400 35.50300 1.000 47.08296 302 ALA B N 1
ATOM 830 C CA . ALA A 1 113 ? 11.64200 -2.37900 34.57000 1.000 46.43803 302 ALA B CA 1
ATOM 831 C C . ALA A 1 113 ? 12.19700 -1.07800 35.13500 1.000 44.34370 302 ALA B C 1
ATOM 832 O O . ALA A 1 113 ? 12.34500 -0.11000 34.38000 1.000 37.90505 302 ALA B O 1
ATOM 834 N N . VAL A 1 114 ? 12.51400 -1.03000 36.42800 1.000 33.51974 303 VAL B N 1
ATOM 835 C CA . VAL A 1 114 ? 12.98600 0.18200 37.08500 1.000 35.51259 303 VAL B CA 1
ATOM 836 C C . VAL A 1 114 ? 14.42100 -0.03700 37.54200 1.000 28.76328 303 VAL B C 1
ATOM 837 O O . VAL A 1 114 ? 14.71100 -1.00200 38.25900 1.000 31.51242 303 VAL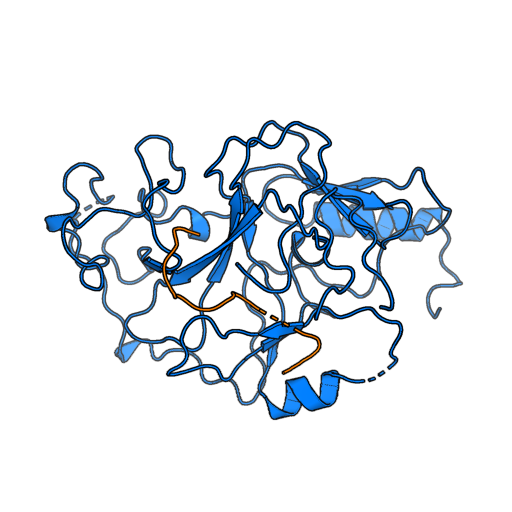 B O 1
ATOM 841 N N . ILE A 1 115 ? 15.31100 0.86500 37.13400 1.000 28.50235 304 ILE B N 1
ATOM 842 C CA . ILE A 1 115 ? 16.72100 0.82600 37.50400 1.000 29.48107 304 ILE B CA 1
ATOM 843 C C . ILE A 1 115 ? 17.01200 2.02700 38.39200 1.000 32.46249 304 ILE B C 1
ATOM 844 O O . ILE A 1 115 ? 16.71500 3.16800 38.01800 1.000 31.16069 304 ILE B O 1
ATOM 849 N N . TYR A 1 116 ? 17.58900 1.77000 39.56500 1.000 30.31471 305 TY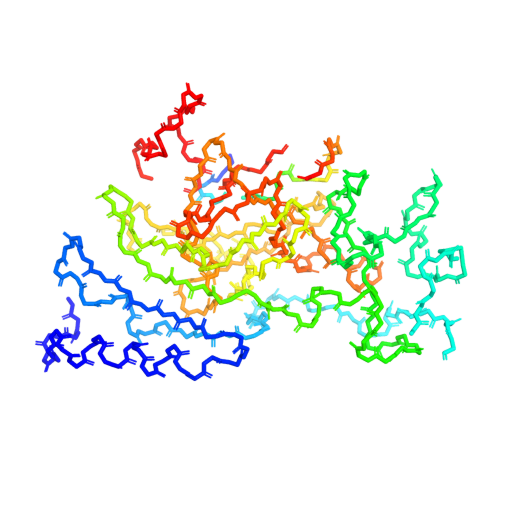R B N 1
ATOM 850 C CA . TYR A 1 116 ? 17.90700 2.81700 40.53500 1.000 29.15801 305 TYR B CA 1
ATOM 851 C C . TYR A 1 116 ? 19.40900 3.07400 40.49500 1.000 30.81590 305 TYR B C 1
ATOM 852 O O . TYR A 1 116 ? 20.19500 2.33800 41.09800 1.000 32.22171 305 TYR B O 1
ATOM 861 N N . GLU A 1 117 ? 19.80400 4.12800 39.79000 1.000 31.34803 306 GLU B N 1
ATOM 862 C CA . GLU A 1 117 ? 21.20500 4.49100 39.66900 1.000 30.17668 306 GLU B CA 1
ATOM 863 C C . GLU A 1 117 ? 21.58800 5.52500 40.72300 1.000 30.67319 306 GLU B C 1
ATOM 864 O O . GLU A 1 117 ? 20.74100 6.10400 41.40600 1.000 33.65979 306 GLU B O 1
ATOM 870 N N . CYS A 1 118 ? 22.89200 5.74700 40.85500 1.000 34.11859 307 CYS B N 1
ATOM 871 C CA . CYS A 1 118 ? 23.39100 6.79500 41.72600 1.000 34.29680 307 CYS B CA 1
ATOM 872 C C . CYS A 1 118 ? 23.21400 8.15700 41.05900 1.000 35.00148 307 CYS B C 1
ATOM 873 O O . CYS A 1 118 ? 22.93600 8.26500 39.86200 1.000 22.99932 307 CYS B O 1
ATOM 876 N N . ASN A 1 119 ? 23.36900 9.21100 41.86000 1.000 35.63190 308 ASN B N 1
ATOM 877 C CA . ASN A 1 119 ? 23.17000 10.57000 41.37400 1.000 35.72591 308 ASN B CA 1
ATOM 878 C C . ASN A 1 119 ? 24.30000 11.48400 41.83200 1.000 32.37506 308 ASN B C 1
ATOM 879 O O . ASN A 1 119 ? 25.29600 11.01800 42.39400 1.000 32.06465 308 ASN B O 1
ATOM 884 N N . SER A 1 120 ? 24.15100 12.78900 41.59400 1.000 34.36299 309 SER B N 1
ATOM 885 C CA . SER A 1 120 ? 25.19200 13.75300 41.93100 1.000 34.84759 309 SER B CA 1
ATOM 886 C C . SER A 1 120 ? 25.33000 13.98200 43.42900 1.000 35.57115 309 SER B C 1
ATOM 887 O O . SER A 1 120 ? 26.33800 14.55400 43.85800 1.000 38.79562 309 SER B O 1
ATOM 890 N N . PHE A 1 121 ? 24.35400 13.56200 44.23000 1.000 32.67172 310 PHE B N 1
ATOM 891 C CA . PHE A 1 121 ? 24.43300 13.70900 45.67600 1.000 38.68900 310 PHE B CA 1
ATOM 892 C C . PHE A 1 121 ? 25.13400 12.54000 46.35700 1.000 44.44666 310 PHE B C 1
ATOM 893 O O . PHE A 1 121 ? 25.50200 12.65900 47.53100 1.000 41.66959 310 PHE B O 1
ATOM 901 N N . CYS A 1 122 ? 25.33000 11.42500 45.65700 1.000 42.12538 311 CYS B N 1
ATOM 902 C CA . CYS A 1 122 ? 26.06900 10.30700 46.22600 1.000 46.72697 311 CYS B CA 1
ATOM 903 C C . CYS A 1 122 ? 27.53900 10.66800 46.38900 1.000 48.20452 311 CYS B C 1
ATOM 904 O O . CYS A 1 122 ? 28.08200 11.50800 45.66700 1.000 46.25154 311 CYS B O 1
ATOM 907 N N . SER A 1 123 ? 28.18900 10.01500 47.35400 1.000 61.09358 312 SER B N 1
ATOM 908 C CA . SER A 1 123 ? 29.64300 10.09000 47.48900 1.000 56.85959 312 SER B CA 1
ATOM 909 C C . SER A 1 123 ? 30.26400 9.07400 46.52900 1.000 59.13399 312 SER B C 1
ATOM 910 O O . SER A 1 123 ? 30.88500 8.08300 46.91800 1.000 70.44376 312 SER B O 1
ATOM 913 N N . CYS A 1 124 ? 30.07500 9.33900 45.23800 1.000 54.26677 313 CYS B N 1
ATOM 914 C CA . CYS A 1 124 ? 30.47500 8.42600 44.18000 1.000 50.76514 313 CYS B CA 1
ATOM 915 C C . CYS A 1 124 ? 31.30000 9.15400 43.13200 1.000 62.11525 313 CYS B C 1
ATOM 916 O O . CYS A 1 124 ? 31.11500 10.34900 42.88800 1.000 72.08085 313 CYS B O 1
ATOM 919 N N . SER A 1 125 ? 32.21300 8.41300 42.51200 1.000 59.54905 314 SER B N 1
ATOM 920 C CA . SER A 1 125 ? 32.90100 8.90300 41.33200 1.000 57.98547 314 SER B CA 1
ATOM 921 C C . SER A 1 125 ? 32.03500 8.66600 40.09800 1.000 57.15754 314 SER B C 1
ATOM 922 O O . SER A 1 125 ? 30.98600 8.01900 40.15400 1.000 56.80381 314 SER B O 1
ATOM 925 N N . MET A 1 126 ? 32.48800 9.20100 38.96400 1.000 59.78534 315 MET B N 1
ATOM 926 C CA . MET A 1 126 ? 31.72700 9.05800 37.73000 1.000 61.59979 315 MET B CA 1
ATOM 927 C C . MET A 1 126 ? 31.82700 7.65800 37.13300 1.000 64.99453 315 MET B C 1
ATOM 928 O O . MET A 1 126 ? 31.07500 7.34600 36.20300 1.000 60.44097 315 MET B O 1
ATOM 933 N N . GLU A 1 127 ? 32.71900 6.80800 37.64300 1.000 70.77596 316 GLU B N 1
ATOM 934 C CA . GLU A 1 127 ? 32.84800 5.43400 37.17400 1.000 78.03832 316 GLU B CA 1
ATOM 935 C C . GLU A 1 127 ? 32.30600 4.43300 38.19100 1.000 76.25310 316 GLU B C 1
ATOM 936 O O . GLU A 1 127 ? 32.80800 3.31200 38.30100 1.000 70.64929 316 GLU B O 1
ATOM 942 N N . CYS A 1 128 ? 31.28900 4.83400 38.94500 1.000 55.55783 317 CYS B N 1
ATOM 943 C CA . CYS A 1 128 ? 30.59400 3.90100 39.81500 1.000 46.23209 317 CYS B CA 1
ATOM 944 C C . CYS A 1 128 ? 29.85400 2.86500 38.97100 1.000 43.00850 317 CYS B C 1
ATOM 945 O O . CYS A 1 128 ? 29.31000 3.20200 37.91400 1.000 41.41993 317 CYS B O 1
ATOM 948 N N . PRO A 1 129 ? 29.82100 1.60000 39.40000 1.000 39.79719 318 PRO B N 1
ATOM 949 C CA . PRO A 1 129 ? 29.12800 0.57500 38.60000 1.000 36.71835 318 PRO B CA 1
ATOM 950 C C . PRO A 1 129 ? 27.64700 0.84800 38.41300 1.000 33.07375 318 PRO B C 1
ATOM 951 O O . PRO A 1 129 ? 27.04100 0.28700 37.49100 1.000 25.10302 318 PRO B O 1
ATOM 955 N N . ASN A 1 130 ? 27.04400 1.69000 39.25300 1.000 31.79942 319 ASN B N 1
ATOM 956 C CA . ASN A 1 130 ? 25.62600 2.01300 39.16500 1.000 31.36351 319 ASN B CA 1
ATOM 957 C C . ASN A 1 130 ? 25.34900 3.28700 38.37100 1.000 29.13568 319 ASN B C 1
ATOM 958 O O . ASN A 1 130 ? 24.34700 3.96500 38.61500 1.000 28.95549 319 ASN B O 1
ATOM 963 N N . ARG A 1 131 ? 26.22900 3.63000 37.42800 1.000 27.48679 320 ARG B N 1
ATOM 964 C CA . ARG A 1 131 ? 26.06500 4.81300 36.58800 1.000 31.58461 320 ARG B CA 1
ATOM 965 C C . ARG A 1 131 ? 26.20400 4.48900 35.10400 1.000 27.03848 320 ARG B C 1
ATOM 966 O O . ARG A 1 131 ? 26.71400 5.30500 34.33200 1.000 26.54042 320 ARG B O 1
ATOM 974 N N . VAL A 1 132 ? 25.75600 3.29900 34.69200 1.000 24.23391 321 VAL B N 1
ATOM 975 C CA . VAL A 1 132 ? 25.90400 2.88300 33.29800 1.000 26.44609 321 VAL B CA 1
ATOM 976 C C . VAL A 1 132 ? 25.12300 3.81200 32.37600 1.000 24.28640 321 VAL B C 1
ATOM 977 O O . VAL A 1 132 ? 25.62900 4.25900 31.34000 1.000 23.19657 321 VAL B O 1
ATOM 981 N N . VAL A 1 133 ? 23.87500 4.11500 32.74100 1.000 20.86483 322 VAL B N 1
ATOM 982 C CA . VAL A 1 133 ? 23.05700 5.00900 31.92800 1.000 24.82101 322 VAL B CA 1
ATOM 983 C C . VAL A 1 133 ? 23.65100 6.41200 31.91400 1.000 26.53970 322 VAL B C 1
ATOM 984 O O . VAL A 1 133 ? 23.67200 7.08400 30.87600 1.000 20.17083 322 VAL B O 1
ATOM 988 N N . GLN A 1 134 ? 24.15000 6.86900 33.06500 1.000 25.99697 323 GLN B N 1
ATOM 989 C CA . GLN A 1 134 ? 24.69500 8.21900 33.16300 1.000 28.46689 323 GLN B CA 1
ATOM 990 C C . GLN A 1 134 ? 25.91800 8.39300 32.26900 1.000 31.11257 323 GLN B C 1
ATOM 991 O O . GLN A 1 134 ? 26.10000 9.45000 31.65300 1.000 31.82751 323 GLN B O 1
ATOM 997 N N . ARG A 1 135 ? 26.77400 7.36900 32.18900 1.000 25.45598 324 ARG B N 1
ATOM 998 C CA . ARG A 1 135 ? 27.96400 7.46700 31.34700 1.000 34.20160 324 ARG B CA 1
ATOM 999 C C . ARG A 1 135 ? 27.60200 7.59400 29.87300 1.000 29.65689 324 ARG B C 1
ATOM 1000 O O . ARG A 1 135 ? 28.34100 8.22000 29.10500 1.000 30.61561 324 ARG B O 1
ATOM 1008 N N . GLY A 1 136 ? 26.48400 7.01300 29.46100 1.000 27.03838 325 GLY B N 1
ATOM 1009 C CA . GLY A 1 136 ? 25.95600 7.23100 28.13300 1.000 28.64256 325 GLY B CA 1
ATOM 1010 C C . GLY A 1 136 ? 26.28600 6.12700 27.15000 1.000 30.05751 325 GLY B C 1
ATOM 1011 O O . GLY A 1 136 ? 26.69500 5.01900 27.50400 1.000 27.91943 325 GLY B O 1
ATOM 1012 N N . ARG A 1 137 ? 26.10200 6.45900 25.87500 1.000 35.45620 326 ARG B N 1
ATOM 1013 C CA . ARG A 1 137 ? 26.24800 5.48800 24.80000 1.000 33.96101 326 ARG B CA 1
ATOM 1014 C C . ARG A 1 137 ? 27.70200 5.05900 24.64200 1.000 38.43664 326 ARG B C 1
ATOM 1015 O O . ARG A 1 137 ? 28.62500 5.86900 24.76900 1.000 33.01445 326 ARG B O 1
ATOM 1023 N N . THR A 1 138 ? 27.90100 3.76500 24.37800 1.000 40.42459 327 THR B N 1
ATOM 1024 C CA . THR A 1 138 ? 29.21200 3.21700 24.06400 1.000 37.18965 327 THR B CA 1
ATOM 1025 C C . THR A 1 138 ? 29.25900 2.49800 22.72400 1.000 35.46027 327 THR B C 1
ATOM 1026 O O . THR A 1 138 ? 30.35200 2.13200 22.27800 1.000 33.44525 327 THR B O 1
ATOM 1030 N N . LEU A 1 139 ? 28.11400 2.28100 22.07700 1.000 34.18515 328 LEU B N 1
ATOM 1031 C CA . LEU A 1 139 ? 28.06100 1.57200 20.80800 1.000 34.08758 328 LEU B CA 1
ATOM 1032 C C . LEU A 1 139 ? 27.98000 2.56600 19.66200 1.000 35.64575 328 LEU B C 1
ATOM 1033 O O . LEU A 1 139 ? 27.07400 3.41400 19.65700 1.000 29.38245 328 LEU B O 1
ATOM 1038 N N . PRO A 1 140 ? 28.89000 2.51600 18.69000 1.000 33.47546 329 PRO B N 1
ATOM 1039 C CA . PRO A 1 140 ? 28.72200 3.34500 17.48800 1.000 34.43148 329 PRO B CA 1
ATOM 1040 C C . PRO A 1 140 ? 27.53300 2.85700 16.67400 1.000 29.60865 329 PRO B C 1
ATOM 1041 O O . PRO A 1 140 ? 27.41800 1.66900 16.36600 1.000 34.28359 329 PRO B O 1
ATOM 1045 N N . LEU A 1 141 ? 26.64300 3.78400 16.33300 1.000 26.72591 330 LEU B N 1
ATOM 1046 C CA . LEU A 1 141 ? 25.40800 3.46600 15.63500 1.000 27.42544 330 LEU B CA 1
ATOM 1047 C C . LEU A 1 141 ? 25.40700 4.11100 14.25600 1.000 28.64418 330 LEU B C 1
ATOM 1048 O O . LEU A 1 141 ? 26.17700 5.03400 13.97800 1.000 34.48201 330 LEU B O 1
ATOM 1053 N N . GLU A 1 142 ? 24.52900 3.61100 13.38900 1.000 26.17018 331 GLU B N 1
ATOM 1054 C CA . GLU A 1 142 ? 24.43500 4.08100 12.01300 1.000 26.95652 331 GLU B CA 1
ATOM 1055 C C . GLU A 1 142 ? 22.97500 4.29200 11.64800 1.000 30.86021 331 GLU B C 1
ATOM 1056 O O . GLU A 1 142 ? 22.16300 3.36800 11.76500 1.000 27.16892 331 GLU B O 1
ATOM 1062 N N . ILE A 1 143 ? 22.64800 5.50000 11.19600 1.000 30.53518 332 ILE B N 1
ATOM 1063 C CA . ILE A 1 143 ? 21.31100 5.82400 10.71400 1.000 30.13410 332 ILE B CA 1
ATOM 1064 C C . ILE A 1 143 ? 21.23300 5.47600 9.23300 1.000 30.14524 332 ILE B C 1
ATOM 1065 O O . ILE A 1 143 ? 22.08200 5.90000 8.44000 1.000 33.46227 332 ILE B O 1
ATOM 1070 N N . PHE A 1 144 ? 20.21600 4.70300 8.85800 1.000 28.69648 333 PHE B N 1
ATOM 1071 C CA . PHE A 1 144 ? 20.06300 4.25400 7.48300 1.000 32.44174 333 PHE B CA 1
ATOM 1072 C C . PHE A 1 144 ? 18.59200 4.28200 7.09700 1.000 28.46345 333 PHE B C 1
ATOM 1073 O O . PHE A 1 144 ? 17.70100 4.24800 7.95000 1.000 25.24994 333 PHE B O 1
ATOM 1081 N N . LYS A 1 145 ? 18.34800 4.34800 5.79100 1.000 28.20184 334 LYS B N 1
ATOM 1082 C CA . LYS A 1 145 ? 16.99500 4.31800 5.25200 1.000 36.58259 334 LYS B CA 1
ATOM 1083 C C . LYS A 1 145 ? 16.54700 2.87000 5.08700 1.000 35.20303 334 LYS B C 1
ATOM 1084 O O . LYS A 1 145 ? 17.29900 2.03800 4.57000 1.000 30.81607 334 LYS B O 1
ATOM 1090 N N . THR A 1 146 ? 15.33000 2.57300 5.52900 1.000 42.16013 335 THR B N 1
ATOM 1091 C CA . THR A 1 146 ? 14.77300 1.23200 5.43400 1.000 36.31819 335 THR B CA 1
ATOM 1092 C C . THR A 1 146 ? 13.84600 1.12300 4.22600 1.000 34.67389 335 THR B C 1
ATOM 1093 O O . THR A 1 146 ? 13.56400 2.10300 3.53300 1.000 35.35945 335 THR B O 1
ATOM 1097 N N . LYS A 1 147 ? 13.37600 -0.10100 3.97900 1.000 39.21110 336 LYS B N 1
ATOM 1098 C CA . LYS A 1 147 ? 12.48600 -0.38200 2.85700 1.000 45.45012 336 LYS B CA 1
ATOM 1099 C C . LYS A 1 147 ? 11.15100 0.34600 2.92800 1.000 39.36839 336 LYS B C 1
ATOM 1100 O O . LYS A 1 147 ? 10.83300 1.17200 2.06700 1.000 40.57762 336 LYS B O 1
ATOM 1106 N N . GLU A 1 148 ? 10.37600 0.05200 3.97200 1.000 44.97631 337 GLU B N 1
ATOM 1107 C CA . GLU A 1 148 ? 8.98700 0.47100 4.05700 1.000 49.84101 337 GLU B CA 1
ATOM 1108 C C . GLU A 1 148 ? 8.74100 1.42800 5.21000 1.000 43.53194 337 GLU B C 1
ATOM 1109 O O . GLU A 1 148 ? 7.73300 2.14100 5.19400 1.000 55.23266 337 GLU B O 1
ATOM 1115 N N . LYS A 1 149 ? 9.62300 1.45700 6.20000 1.000 47.13239 338 LYS B N 1
ATOM 1116 C CA . LYS A 1 149 ? 9.56300 2.44800 7.25900 1.000 47.74491 338 LYS B CA 1
ATOM 1117 C C . LYS A 1 149 ? 10.38700 3.66300 6.83700 1.000 44.62102 338 LYS B C 1
ATOM 1118 O O . LYS A 1 149 ? 10.88600 3.74100 5.71100 1.000 47.68965 338 LYS B O 1
ATOM 1124 N N . GLY A 1 150 ? 10.54000 4.62600 7.73800 1.000 36.88341 339 GLY B N 1
ATOM 1125 C CA . GLY A 1 150 ? 11.36900 5.77600 7.44600 1.000 43.48624 339 GLY B CA 1
ATOM 1126 C C . GLY A 1 150 ? 12.81800 5.44600 7.73300 1.000 39.89802 339 GLY B C 1
ATOM 1127 O O . GLY A 1 150 ? 13.29900 4.36800 7.37100 1.000 37.31018 339 GLY B O 1
ATOM 1128 N N . TRP A 1 151 ? 13.52600 6.36800 8.37400 1.000 32.65346 340 TRP B N 1
ATOM 1129 C CA . TRP A 1 151 ? 14.88800 6.09500 8.79300 1.000 35.17978 340 TRP B CA 1
ATOM 1130 C C . TRP A 1 151 ? 14.93900 5.08600 9.93700 1.000 32.00925 340 TRP B C 1
ATOM 1131 O O . TRP A 1 151 ? 13.95500 4.85600 10.64700 1.000 24.62194 340 TRP B O 1
ATOM 1142 N N . GLY A 1 152 ? 16.11000 4.47100 10.10300 1.000 31.04426 341 GLY B N 1
ATOM 1143 C CA . GLY A 1 152 ? 16.31800 3.49800 11.15600 1.000 24.71411 341 GLY B CA 1
ATOM 1144 C C . GLY A 1 152 ? 17.75800 3.52900 11.61500 1.000 26.53105 341 GLY B C 1
ATOM 1145 O O . GLY A 1 152 ? 18.61800 4.15600 10.99300 1.000 28.88624 341 GLY B O 1
ATOM 1146 N N . VAL A 1 153 ? 18.01400 2.84200 12.72600 1.000 21.93284 342 VAL B N 1
ATOM 1147 C CA . VAL A 1 153 ? 19.34100 2.79000 13.32700 1.000 24.50509 342 VAL B CA 1
ATOM 1148 C C . VAL A 1 153 ? 19.74700 1.33400 13.49000 1.000 26.85834 342 VAL B C 1
ATOM 1149 O O . VAL A 1 153 ? 18.95800 0.51400 13.97500 1.000 28.69093 342 VAL B O 1
ATOM 1153 N N . ARG A 1 154 ? 20.97200 1.01400 13.08300 1.000 25.20988 343 ARG B N 1
ATOM 1154 C CA . ARG A 1 154 ? 21.53800 -0.31200 13.26500 1.000 29.32776 343 ARG B CA 1
ATOM 1155 C C . ARG A 1 154 ? 22.89000 -0.19100 13.95200 1.000 30.88225 343 ARG B C 1
ATOM 1156 O O . ARG A 1 154 ? 23.60100 0.80500 13.79000 1.000 23.60824 343 ARG B O 1
ATOM 1164 N N . SER A 1 155 ? 23.22900 -1.21000 14.73600 1.000 27.53108 344 SER B N 1
ATOM 1165 C CA . SER A 1 155 ? 24.50100 -1.23900 15.44000 1.000 28.15063 344 SER B CA 1
ATOM 1166 C C . SER A 1 155 ? 25.60400 -1.75600 14.52700 1.000 29.34596 344 SER B C 1
ATOM 1167 O O . SER A 1 155 ? 25.38600 -2.65400 13.70900 1.000 28.84459 344 SER B O 1
ATOM 1170 N N . LEU A 1 156 ? 26.79500 -1.18000 14.67100 1.000 33.09397 345 LEU B N 1
ATOM 1171 C CA . LEU A 1 156 ? 27.96100 -1.61600 13.91600 1.000 32.58662 345 LEU B CA 1
ATOM 1172 C C . LEU A 1 156 ? 28.81200 -2.63200 14.67000 1.000 30.64257 345 LEU B C 1
ATOM 1173 O O . LEU A 1 156 ? 29.78200 -3.14500 14.10300 1.000 39.23684 345 LEU B O 1
ATOM 1178 N N . ARG A 1 157 ? 28.47000 -2.94000 15.92000 1.000 38.09608 346 ARG B N 1
ATOM 1179 C CA . ARG A 1 157 ? 29.20900 -3.89600 16.73300 1.000 38.86955 346 ARG B CA 1
ATOM 1180 C C . ARG A 1 157 ? 28.23500 -4.89200 17.34700 1.000 35.53112 346 ARG B C 1
ATOM 1181 O O . ARG A 1 157 ? 27.02400 -4.65800 17.39300 1.000 33.87133 346 ARG B O 1
ATOM 1189 N N . PHE A 1 158 ? 28.77500 -6.01400 17.81600 1.000 36.60406 347 PHE B N 1
ATOM 1190 C CA . PHE A 1 158 ? 27.94800 -7.00200 18.49500 1.000 38.23249 347 PHE B CA 1
ATOM 1191 C C . PHE A 1 158 ? 27.43600 -6.43600 19.81300 1.000 32.19222 347 PHE B C 1
ATOM 1192 O O . PHE A 1 158 ? 28.19000 -5.82600 20.57700 1.000 40.05390 347 PHE B O 1
ATOM 1200 N N . ALA A 1 159 ? 26.14500 -6.63900 20.07700 1.000 37.32743 348 ALA B N 1
ATOM 1201 C CA . ALA A 1 159 ? 25.48300 -6.14200 21.28100 1.000 37.76679 348 ALA B CA 1
ATOM 1202 C C . ALA A 1 159 ? 24.83300 -7.31700 21.99900 1.000 37.07420 348 ALA B C 1
ATOM 1203 O O . ALA A 1 159 ? 23.67500 -7.66600 21.71700 1.000 32.20005 348 ALA B O 1
ATOM 1205 N N . PRO A 1 160 ? 25.53700 -7.95800 22.92800 1.000 38.25225 349 PRO B N 1
ATOM 1206 C CA . PRO A 1 160 ? 24.93400 -9.05900 23.68300 1.000 35.93298 349 PRO B CA 1
ATOM 1207 C C . PRO A 1 160 ? 23.78700 -8.56700 24.55100 1.000 28.58963 349 PRO B C 1
ATOM 1208 O O . PRO A 1 160 ? 23.68600 -7.38600 24.88900 1.000 32.29977 349 PRO B O 1
ATOM 1212 N N . ALA A 1 161 ? 22.90400 -9.50200 24.89700 1.000 26.81956 350 ALA B N 1
ATOM 1213 C CA . ALA A 1 161 ? 21.73200 -9.16900 25.69600 1.000 30.48403 350 ALA B CA 1
ATOM 1214 C C . ALA A 1 161 ? 22.14700 -8.50500 27.00300 1.000 23.03100 350 ALA B C 1
ATOM 1215 O O . ALA A 1 161 ? 23.06900 -8.96300 27.68500 1.000 24.28485 350 ALA B O 1
ATOM 1217 N N . GLY A 1 162 ? 21.46800 -7.41200 27.34300 1.000 27.52947 351 GLY B N 1
ATOM 1218 C CA . GLY A 1 162 ? 21.79300 -6.62600 28.51200 1.000 27.21679 351 GLY B CA 1
ATOM 1219 C C . GLY A 1 162 ? 22.64000 -5.39900 28.24100 1.000 29.22173 351 GLY B C 1
ATOM 1220 O O . GLY A 1 162 ? 22.85000 -4.59900 29.16100 1.000 27.24538 351 GLY B O 1
ATOM 1221 N N . THR A 1 163 ? 23.12800 -5.22600 27.01400 1.000 29.56540 352 THR B N 1
ATOM 1222 C CA . THR A 1 163 ? 23.97500 -4.08400 26.69600 1.000 31.35770 352 THR B CA 1
ATOM 1223 C C . THR A 1 163 ? 23.14600 -2.80700 26.62500 1.000 23.32540 352 THR B C 1
ATOM 1224 O O . THR A 1 163 ? 22.10600 -2.76300 25.96000 1.000 18.21626 352 THR B O 1
ATOM 1228 N N . PHE A 1 164 ? 23.60800 -1.76700 27.31400 1.000 22.42496 353 PHE B N 1
ATOM 1229 C CA . PHE A 1 164 ? 22.96200 -0.46500 27.22300 1.000 24.46983 353 PHE B CA 1
ATOM 1230 C C . PHE A 1 164 ? 23.24600 0.26400 25.91600 1.000 21.01410 353 PHE B C 1
ATOM 1231 O O . PHE A 1 164 ? 24.40100 0.42400 25.51500 1.000 29.91878 353 PHE B O 1
ATOM 1239 N N . ILE A 1 165 ? 22.18200 0.70800 25.24800 1.000 19.25876 354 ILE B N 1
ATOM 1240 C CA . ILE A 1 165 ? 22.34100 1.40400 23.97500 1.000 27.37418 354 ILE B CA 1
ATOM 1241 C C . ILE A 1 165 ? 22.37500 2.92000 24.12000 1.000 23.49984 354 ILE B C 1
ATOM 1242 O O . ILE A 1 165 ? 23.41000 3.55000 23.86900 1.000 21.97816 354 ILE B O 1
ATOM 1247 N N . THR A 1 166 ? 21.26100 3.50300 24.55300 1.000 24.26681 355 THR B N 1
ATOM 1248 C CA . THR A 1 166 ? 21.10300 4.95200 24.64300 1.000 23.91695 355 THR B CA 1
ATOM 1249 C C . THR A 1 166 ? 19.73600 5.24400 25.25100 1.000 24.79402 355 THR B C 1
ATOM 1250 O O . THR A 1 166 ? 18.91000 4.34400 25.43600 1.000 21.34094 355 THR B O 1
ATOM 1254 N N . CYS A 1 167 ? 19.50200 6.51800 25.55000 1.000 23.25402 356 CYS B N 1
ATOM 1255 C CA . CYS A 1 167 ? 18.24000 6.98800 26.10200 1.000 23.17572 356 CYS B CA 1
ATOM 1256 C C . CYS A 1 167 ? 17.39100 7.70600 25.06200 1.000 24.09120 356 CYS B C 1
ATOM 1257 O O . CYS A 1 167 ? 17.90700 8.24600 24.08000 1.000 28.09594 356 CYS B O 1
ATOM 1260 N N . TYR A 1 168 ? 16.07900 7.70500 25.28400 1.000 18.29941 357 TYR B N 1
ATOM 1261 C CA . TYR A 1 168 ? 15.15300 8.44500 24.42900 1.000 22.13311 357 TYR B CA 1
ATOM 1262 C C . TYR A 1 168 ? 15.03600 9.85800 24.98400 1.000 22.85058 357 TYR B C 1
ATOM 1263 O O . TYR A 1 168 ? 14.38900 10.08600 26.00700 1.000 24.28009 357 TYR B O 1
ATOM 1272 N N . LEU A 1 169 ? 15.66700 10.81100 24.30900 1.000 22.43592 358 LEU B N 1
ATOM 1273 C CA . LEU A 1 169 ? 15.68900 12.19500 24.74600 1.000 25.88502 358 LEU B CA 1
ATOM 1274 C C . LEU A 1 169 ? 14.71900 13.02400 23.90600 1.000 25.73416 358 LEU B C 1
ATOM 1275 O O . LEU A 1 169 ? 14.07700 12.53200 22.97500 1.000 21.60958 358 LEU B O 1
ATOM 1280 N N . GLY A 1 170 ? 14.61700 14.29900 24.24200 1.000 27.08751 359 GLY B N 1
ATOM 1281 C CA . GLY A 1 170 ? 13.76400 15.22000 23.53100 1.000 24.56604 359 GLY B CA 1
ATOM 1282 C C . GLY A 1 170 ? 13.16900 16.23200 24.48000 1.000 25.43074 359 GLY B C 1
ATOM 1283 O O . GLY A 1 170 ? 13.55700 16.33100 25.64400 1.000 25.40195 359 GLY B O 1
ATOM 1284 N N . GLU A 1 171 ? 12.21900 17.00500 23.96400 1.000 27.39454 360 GLU B N 1
ATOM 1285 C CA . GLU A 1 171 ? 11.49700 17.95200 24.79800 1.000 24.02557 360 GLU B CA 1
ATOM 1286 C C . GLU A 1 171 ? 10.56900 17.21500 25.75400 1.000 23.91894 360 GLU B C 1
ATOM 1287 O O . GLU A 1 171 ? 9.93700 16.22100 25.38800 1.000 21.48168 360 GLU B O 1
ATOM 1293 N N . VAL A 1 172 ? 10.49200 17.70600 26.98600 1.000 28.94747 361 VAL B N 1
ATOM 1294 C CA . VAL A 1 172 ? 9.54700 17.20600 27.97700 1.000 26.93521 361 VAL B CA 1
ATOM 1295 C C . VAL A 1 172 ? 8.38800 18.19000 28.04300 1.000 25.38066 361 VAL B C 1
ATOM 1296 O O . VAL A 1 172 ? 8.58600 19.37500 28.33600 1.000 25.03782 361 VAL B O 1
ATOM 1300 N N . ILE A 1 173 ? 7.17900 17.70200 27.76500 1.000 29.04901 362 ILE B N 1
ATOM 1301 C CA . ILE A 1 173 ? 6.00600 18.55300 27.62300 1.000 27.24911 362 ILE B CA 1
ATOM 1302 C C . ILE A 1 173 ? 4.87400 18.00300 28.47900 1.000 29.95687 362 ILE B C 1
ATOM 1303 O O . ILE A 1 173 ? 4.88700 16.84700 28.90700 1.000 27.37152 362 ILE B O 1
ATOM 1308 N N . THR A 1 174 ? 3.88400 18.85800 28.72100 1.000 36.49203 363 THR B N 1
ATOM 1309 C CA . THR A 1 174 ? 2.73500 18.50900 29.53900 1.000 39.31682 363 THR B CA 1
ATOM 1310 C C . THR A 1 174 ? 1.67300 17.79500 28.70500 1.000 37.33622 363 THR B C 1
ATOM 1311 O O . THR A 1 174 ? 1.78400 17.66100 27.48300 1.000 35.89173 363 THR B O 1
ATOM 1315 N N . SER A 1 175 ? 0.62400 17.33300 29.39100 1.000 37.68354 364 SER B N 1
ATOM 1316 C CA . SER A 1 175 ? -0.46500 16.64000 28.70700 1.000 41.26307 364 SER B CA 1
ATOM 1317 C C . SER A 1 175 ? -1.17500 17.56200 27.72400 1.000 41.81867 364 SER B C 1
ATOM 1318 O O . SER A 1 175 ? -1.53800 17.14100 26.61900 1.000 42.14459 364 SER B O 1
ATOM 1321 N N . ALA A 1 176 ? -1.39100 18.82100 28.11200 1.000 40.55941 365 ALA B N 1
ATOM 1322 C CA . ALA A 1 176 ? -2.02600 19.77400 27.20800 1.000 47.12696 365 ALA B CA 1
ATOM 1323 C C . ALA A 1 176 ? -1.17900 20.00200 25.96200 1.000 45.83597 365 ALA B C 1
ATOM 1324 O O . ALA A 1 176 ? -1.70600 20.05600 24.84500 1.000 49.02169 365 ALA B O 1
ATOM 1326 N N . GLU A 1 177 ? 0.13800 20.13900 26.13300 1.000 51.47836 366 GLU B N 1
ATOM 1327 C CA . GLU A 1 177 ? 1.01300 20.33000 24.98100 1.000 47.45180 366 GLU B CA 1
ATOM 1328 C C . GLU A 1 177 ? 1.12700 19.05300 24.15700 1.000 42.20223 366 GLU B C 1
ATOM 1329 O O . GLU A 1 177 ? 1.21700 19.10900 22.92500 1.000 43.49690 366 GLU B O 1
ATOM 1335 N N . ALA A 1 178 ? 1.12600 17.89200 24.81900 1.000 40.44981 367 ALA B N 1
ATOM 1336 C CA . ALA A 1 178 ? 1.18200 16.62700 24.09000 1.000 43.01878 367 ALA B CA 1
ATOM 1337 C C . ALA A 1 178 ? -0.04000 16.44900 23.19800 1.000 44.50231 367 ALA B C 1
ATOM 1338 O O . ALA A 1 178 ? 0.07900 16.01100 22.04800 1.000 48.21624 367 ALA B O 1
ATOM 1340 N N . ALA A 1 179 ? -1.22600 16.78200 23.71300 1.000 47.42096 368 ALA B N 1
ATOM 1341 C CA . ALA A 1 179 ? -2.42600 16.75000 22.88300 1.000 48.30700 368 ALA B CA 1
ATOM 1342 C C . ALA A 1 179 ? -2.36200 17.80300 21.78400 1.000 50.96761 368 ALA B C 1
ATOM 1343 O O . ALA A 1 179 ? -2.78900 17.55400 20.65000 1.000 54.34410 368 ALA B O 1
ATOM 1345 N N . LYS A 1 180 ? -1.83400 18.98800 22.10200 1.000 47.92614 369 LYS B N 1
ATOM 1346 C CA . LYS A 1 180 ? -1.71800 20.04100 21.10000 1.000 49.13759 369 LYS B CA 1
ATOM 1347 C C . LYS A 1 180 ? -0.72300 19.66800 20.00900 1.000 53.14525 369 LYS B C 1
ATOM 1348 O O . LYS A 1 180 ? -0.83100 20.15900 18.88000 1.000 56.72765 369 LYS B O 1
ATOM 1354 N N . ARG A 1 181 ? 0.25300 18.81700 20.32200 1.000 49.42046 370 ARG B N 1
ATOM 1355 C CA . ARG A 1 181 ? 1.18300 18.30700 19.32600 1.000 52.60302 370 ARG B CA 1
ATOM 1356 C C . ARG A 1 181 ? 0.80200 16.93400 18.79000 1.000 56.92497 370 ARG B C 1
ATOM 1357 O O . ARG A 1 181 ? 1.49500 16.42100 17.90600 1.000 58.70793 370 ARG B O 1
ATOM 1365 N N . ASP A 1 182 ? -0.23600 16.33500 19.34400 1.000 54.04615 371 ASP B N 1
ATOM 1366 C CA . ASP A 1 182 ? -0.71400 15.06900 18.85000 1.000 58.01106 371 ASP B CA 1
ATOM 1367 C C . ASP A 1 182 ? -1.24000 15.37300 17.48300 1.000 64.26272 371 ASP B C 1
ATOM 1368 O O . ASP A 1 182 ? -1.76500 14.48700 16.82700 1.000 69.57658 371 ASP B O 1
ATOM 1373 N N . LYS A 1 183 ? -1.14400 16.62500 17.06200 1.000 63.82493 372 LYS B N 1
ATOM 1374 C CA . LYS A 1 183 ? -1.51700 17.04200 15.71000 1.000 66.93209 372 LYS B CA 1
ATOM 1375 C C . LYS A 1 183 ? -3.02700 17.28800 15.78300 1.000 60.28491 372 LYS B C 1
ATOM 1376 O O . LYS A 1 183 ? -3.55700 17.66400 16.82600 1.000 55.65154 372 LYS B O 1
ATOM 1382 N N . ASP A 1 186 ? 0.28300 19.29000 11.14300 1.000 110.67106 375 ASP B N 1
ATOM 1383 C CA . ASP A 1 186 ? 0.73400 18.27400 10.19700 1.000 113.77145 375 ASP B CA 1
ATOM 1384 C C . ASP A 1 186 ? 0.55200 16.86400 10.74700 1.000 118.36916 375 ASP B C 1
ATOM 1385 O O . ASP A 1 186 ? 0.71200 16.62300 11.94900 1.000 107.86524 375 ASP B O 1
ATOM 1390 N N . ASP A 1 187 ? 0.20700 15.92800 9.86600 1.000 116.74582 376 ASP B N 1
ATOM 1391 C CA . ASP A 1 187 ? 0.11600 14.51900 10.22000 1.000 107.54620 376 ASP B CA 1
ATOM 1392 C C . ASP A 1 187 ? 0.43300 13.68400 8.99100 1.000 102.17639 376 ASP B C 1
ATOM 1393 O O . ASP A 1 187 ? -0.19400 13.85800 7.94100 1.000 91.72905 376 ASP B O 1
ATOM 1398 N N . ASP A 1 188 ? 1.40500 12.78200 9.12700 1.000 105.11154 377 ASP B N 1
ATOM 1399 C CA . ASP A 1 188 ? 1.79700 11.89300 8.04200 1.000 91.73801 377 ASP B CA 1
ATOM 1400 C C . ASP A 1 188 ? 2.08400 10.48700 8.55600 1.000 74.64245 377 ASP B C 1
ATOM 1401 O O . ASP A 1 188 ? 2.85100 9.74100 7.93800 1.000 64.67117 377 ASP B O 1
ATOM 1406 N N . GLY A 1 189 ? 1.48200 10.11200 9.68200 1.000 70.31598 378 GLY B N 1
ATOM 1407 C CA . GLY A 1 189 ? 1.77400 8.83700 10.30000 1.000 64.72128 378 GLY B CA 1
ATOM 1408 C C . GLY A 1 189 ? 3.09500 8.77800 11.02900 1.000 62.15245 378 GLY B C 1
ATOM 1409 O O . GLY A 1 189 ? 3.52700 7.68300 11.40900 1.000 58.78560 378 GLY B O 1
ATOM 1410 N N . ILE A 1 190 ? 3.75300 9.91500 11.23600 1.000 58.88746 379 ILE B N 1
ATOM 1411 C CA . ILE A 1 190 ? 5.04900 9.97700 11.90100 1.000 45.71680 379 ILE B CA 1
ATOM 1412 C C . ILE A 1 190 ? 4.86100 10.69800 13.22700 1.000 45.74519 379 ILE B C 1
ATOM 1413 O O . ILE A 1 190 ? 4.36700 11.83200 13.26100 1.000 50.79814 379 ILE B O 1
ATOM 1418 N N . THR A 1 191 ? 5.24600 10.04000 14.31800 1.000 44.41549 380 THR B N 1
ATOM 1419 C CA . THR A 1 191 ? 5.18300 10.63900 15.64200 1.000 36.79307 380 THR B CA 1
ATOM 1420 C C . THR A 1 191 ? 6.46100 10.31600 16.40400 1.000 34.51590 380 THR B C 1
ATOM 1421 O O . THR A 1 191 ? 7.06700 9.25800 16.21600 1.000 29.36705 380 THR B O 1
ATOM 1425 N N . TYR A 1 192 ? 6.86900 11.25300 17.25900 1.000 29.94007 381 TYR B N 1
ATOM 1426 C CA . TYR A 1 192 ? 8.03700 11.08200 18.11500 1.000 28.63871 381 TYR B CA 1
ATOM 1427 C C . TYR A 1 192 ? 7.68300 11.24500 19.58800 1.000 27.26072 381 TYR B C 1
ATOM 1428 O O . TYR A 1 192 ? 8.57400 11.43900 20.42100 1.000 24.12356 381 TYR B O 1
ATOM 1437 N N . LEU A 1 193 ? 6.39600 11.16900 19.92100 1.000 25.18599 382 LEU B N 1
ATOM 1438 C CA . LEU A 1 193 ? 5.94900 11.33200 21.29700 1.000 26.87065 382 LEU B CA 1
ATOM 1439 C C . LEU A 1 193 ? 6.11600 10.02800 22.06600 1.000 26.11520 382 LEU B C 1
ATOM 1440 O O . LEU A 1 193 ? 5.75000 8.95400 21.57700 1.000 21.45059 382 LEU B O 1
ATOM 1445 N N . PHE A 1 194 ? 6.66100 10.12900 23.27700 1.000 25.30029 383 PHE B N 1
ATOM 1446 C CA . PHE A 1 194 ? 6.91500 8.98100 24.14300 1.000 24.32596 383 PHE B CA 1
ATOM 1447 C C . PHE A 1 194 ? 6.38300 9.32800 25.52600 1.000 23.59756 383 PHE B C 1
ATOM 1448 O O . PHE A 1 194 ? 6.94100 10.19300 26.20900 1.000 24.16395 383 PHE B O 1
ATOM 1456 N N . ASP A 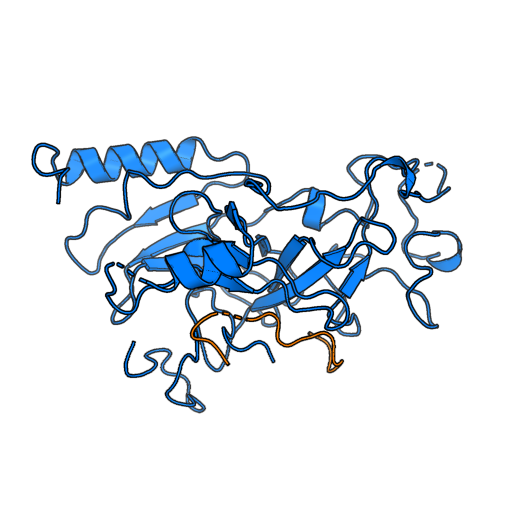1 195 ? 5.30600 8.66200 25.93600 1.000 22.77077 384 ASP B N 1
ATOM 1457 C CA . ASP A 1 195 ? 4.70800 8.94200 27.23400 1.000 27.64643 384 ASP B CA 1
ATOM 1458 C C . ASP A 1 195 ? 5.61100 8.47100 28.36700 1.000 30.86540 384 ASP B C 1
ATOM 1459 O O . ASP A 1 195 ? 6.17500 7.37400 28.32300 1.000 30.92841 384 ASP B O 1
ATOM 1464 N N . LEU A 1 196 ? 5.74800 9.31800 29.38700 1.000 27.32664 385 LEU B N 1
ATOM 1465 C CA . LEU A 1 196 ? 6.42800 8.94400 30.62700 1.000 29.90588 385 LEU B CA 1
ATOM 1466 C C . LEU A 1 196 ? 5.39300 8.31900 31.55700 1.000 30.21587 385 LEU B C 1
ATOM 1467 O O . LEU A 1 196 ? 4.92400 8.92700 32.52200 1.000 32.31451 385 LEU B O 1
ATOM 1472 N N . ASP A 1 197 ? 5.03200 7.07000 31.25300 1.000 28.58489 386 ASP B N 1
ATOM 1473 C CA . ASP A 1 197 ? 3.93600 6.39400 31.93900 1.000 31.27844 386 ASP B CA 1
ATOM 1474 C C . ASP A 1 197 ? 4.38800 5.15300 32.70100 1.000 34.79158 386 ASP B C 1
ATOM 1475 O O . ASP A 1 197 ? 3.55700 4.29400 33.01500 1.000 40.93174 386 ASP B O 1
ATOM 1480 N N . MET A 1 198 ? 5.68200 5.04100 33.01800 1.000 26.97564 387 MET B N 1
ATOM 1481 C CA . MET A 1 198 ? 6.15900 3.86400 33.74000 1.000 39.08275 387 MET B CA 1
ATOM 1482 C C . MET A 1 198 ? 5.47600 3.73700 35.09600 1.000 47.53573 387 MET B C 1
ATOM 1483 O O . MET A 1 198 ? 5.07800 2.63700 35.49900 1.000 46.99191 387 MET B O 1
ATOM 1488 N N . PHE A 1 199 ? 5.32300 4.84800 35.80700 1.000 44.53431 388 PHE B N 1
ATOM 1489 C CA . PHE A 1 199 ? 4.65700 4.86200 37.10200 1.000 46.65282 388 PHE B CA 1
ATOM 1490 C C . PHE A 1 199 ? 3.26500 5.45600 36.93200 1.000 55.38616 388 PHE B C 1
ATOM 1491 O O . PHE A 1 199 ? 3.12400 6.60200 36.49100 1.000 55.65563 388 PHE B O 1
ATOM 1499 N N . ASP A 1 200 ? 2.24200 4.67700 37.27900 1.000 67.35486 389 ASP B N 1
ATOM 1500 C CA . ASP A 1 200 ? 0.87000 5.14200 37.13300 1.000 66.54372 389 ASP B CA 1
ATOM 1501 C C . ASP A 1 200 ? 0.47600 6.14400 38.20900 1.000 72.94156 389 ASP B C 1
ATOM 1502 O O . ASP A 1 200 ? -0.49400 6.88500 38.02000 1.000 77.56017 389 ASP B O 1
ATOM 1507 N N . ASP A 1 201 ? 1.17200 6.23300 39.30800 1.000 79.41929 390 ASP B N 1
ATOM 1508 C CA . ASP A 1 201 ? 0.77000 7.25200 40.25400 1.000 81.86060 390 ASP B CA 1
ATOM 1509 C C . ASP A 1 201 ? 1.15800 8.63200 39.74700 1.000 84.59380 390 ASP B C 1
ATOM 1510 O O . ASP A 1 201 ? 0.55300 9.62000 40.13900 1.000 83.52671 390 ASP B O 1
ATOM 1515 N N . ALA A 1 202 ? 2.15900 8.71300 38.88400 1.000 68.85545 391 ALA B N 1
ATOM 1516 C CA . ALA A 1 202 ? 2.50300 10.01500 38.31000 1.000 54.25670 391 ALA B CA 1
ATOM 1517 C C . ALA A 1 202 ? 2.88700 9.79000 36.84600 1.000 51.70651 391 ALA B C 1
ATOM 1518 O O . ALA A 1 202 ? 4.04200 9.49600 36.53000 1.000 50.11382 391 ALA B O 1
ATOM 1520 N N . SER A 1 203 ? 1.90200 9.94400 35.96000 1.000 48.42465 392 SER B N 1
ATOM 1521 C CA . SER A 1 203 ? 2.09200 9.83800 34.51300 1.000 41.18669 392 SER B CA 1
ATOM 1522 C C . SER A 1 203 ? 1.52200 11.11600 33.90400 1.000 41.18971 392 SER B C 1
ATOM 1523 O O . SER A 1 203 ? 0.34700 11.16600 33.53200 1.000 46.48628 392 SER B O 1
ATOM 1526 N N . GLU A 1 204 ? 2.35700 12.14700 33.80800 1.000 39.35160 393 GLU B N 1
ATOM 1527 C CA . GLU A 1 204 ? 1.90600 13.47600 33.41900 1.000 41.32575 393 GLU B CA 1
ATOM 1528 C C . GLU A 1 204 ? 2.61500 14.04300 32.20200 1.000 35.05530 393 GLU B C 1
ATOM 1529 O O . GLU A 1 204 ? 1.99500 14.79000 31.44200 1.000 37.22431 393 GLU B O 1
ATOM 1535 N N . TYR A 1 205 ? 3.88800 13.71800 31.99600 1.000 32.52100 394 TYR B N 1
ATOM 1536 C CA . TYR A 1 205 ? 4.70100 14.33800 30.96400 1.000 29.80559 394 TYR B CA 1
ATOM 1537 C C . TYR A 1 205 ? 4.94600 13.37500 29.80800 1.000 32.34858 394 TYR B C 1
ATOM 1538 O O . TYR A 1 205 ? 4.80200 12.15600 29.93600 1.000 25.82873 394 TYR B O 1
ATOM 1547 N N . THR A 1 206 ? 5.32400 13.95200 28.66900 1.000 31.24917 395 THR B N 1
ATOM 1548 C CA . THR A 1 206 ? 5.61700 13.21300 27.45100 1.000 25.62375 395 THR B CA 1
ATOM 1549 C C . THR A 1 206 ? 6.91300 13.74100 26.85400 1.000 25.55746 395 THR B C 1
ATOM 1550 O O . THR A 1 206 ? 7.18300 14.94500 26.90500 1.000 25.76040 395 THR B O 1
ATOM 1554 N N . VAL A 1 207 ? 7.71800 12.84100 26.30000 1.000 23.32083 396 VAL B N 1
ATOM 1555 C CA . VAL A 1 207 ? 8.95300 13.21700 25.62300 1.000 23.70514 396 VAL B CA 1
ATOM 1556 C C . VAL A 1 207 ? 8.65800 13.35300 24.13500 1.000 19.62774 396 VAL B C 1
ATOM 1557 O O . VAL A 1 207 ? 8.15500 12.41700 23.50500 1.000 21.77137 396 VAL B O 1
ATOM 1561 N N . ASP A 1 208 ? 8.96000 14.52300 23.57500 1.000 21.82285 397 ASP B N 1
ATOM 1562 C CA . ASP A 1 208 ? 8.74200 14.81100 22.16000 1.000 25.39948 397 ASP B CA 1
ATOM 1563 C C . ASP A 1 208 ? 10.10100 14.94200 21.48400 1.000 25.38387 397 ASP B C 1
ATOM 1564 O O . ASP A 1 208 ? 10.86100 15.87000 21.78200 1.000 22.73181 397 ASP B O 1
ATOM 1569 N N . ALA A 1 209 ? 10.39900 14.02300 20.56500 1.000 19.45211 398 ALA B N 1
ATOM 1570 C CA . ALA A 1 209 ? 11.68000 13.99600 19.87200 1.000 24.12316 398 ALA B CA 1
ATOM 1571 C C . ALA A 1 209 ? 11.60900 14.61900 18.48100 1.000 26.53675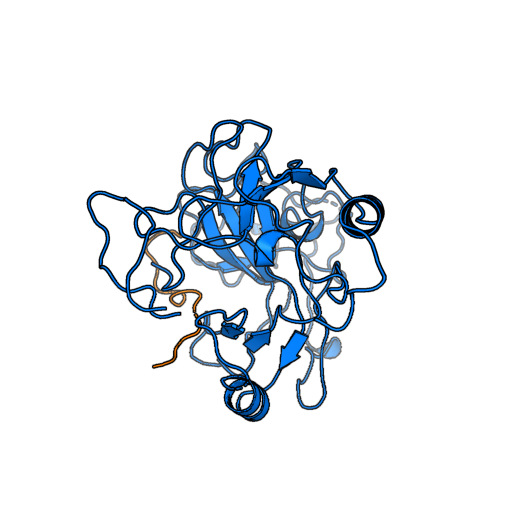 398 ALA B C 1
ATOM 1572 O O . ALA A 1 209 ? 12.44800 14.30900 17.62800 1.000 25.83578 398 ALA B O 1
ATOM 1574 N N . GLN A 1 210 ? 10.63100 15.49300 18.23700 1.000 27.00288 399 GLN B N 1
ATOM 1575 C CA . GLN A 1 210 ? 10.48300 16.10300 16.91800 1.000 28.43729 399 GLN B CA 1
ATOM 1576 C C . GLN A 1 210 ? 11.65500 17.02500 16.59800 1.000 32.18025 399 GLN B C 1
ATOM 1577 O O . GLN A 1 210 ? 12.36900 16.82400 15.60900 1.000 27.15276 399 GLN B O 1
ATOM 1583 N N . ASN A 1 211 ? 11.86500 18.04700 17.42500 1.000 24.75528 400 ASN B N 1
ATOM 1584 C CA . ASN A 1 211 ? 12.88100 19.06200 17.17700 1.000 22.50704 400 ASN B CA 1
ATOM 1585 C C . ASN A 1 211 ? 14.17300 18.80900 17.93700 1.000 26.11150 400 ASN B C 1
ATOM 1586 O O . ASN A 1 211 ? 15.25900 19.07400 17.41200 1.000 25.62917 400 ASN B O 1
ATOM 1591 N N . TYR A 1 212 ? 14.07800 18.31000 19.16600 1.000 23.17143 401 TYR B N 1
ATOM 1592 C CA . TYR A 1 212 ? 15.22900 17.92600 19.96800 1.000 25.09394 401 TYR B CA 1
ATOM 1593 C C . TYR A 1 212 ? 15.11900 16.44300 20.28000 1.000 24.92422 401 TYR B C 1
ATOM 1594 O O . TYR A 1 212 ? 14.01400 15.92900 20.47200 1.000 25.75252 401 TYR B O 1
ATOM 1603 N N . GLY A 1 213 ? 16.25100 15.75300 20.33300 1.000 22.41264 402 GLY B N 1
ATOM 1604 C CA . GLY A 1 213 ? 16.21500 14.34800 20.68200 1.000 24.28802 402 GLY B CA 1
ATOM 1605 C C . GLY A 1 213 ? 17.57200 13.69500 20.52800 1.000 27.44351 402 GLY B C 1
ATOM 1606 O O . GLY A 1 213 ? 18.58300 14.35300 20.26700 1.000 25.87517 402 GLY B O 1
ATOM 1607 N N . ASP A 1 214 ? 17.56400 12.37900 20.69900 1.000 26.28016 403 ASP B N 1
ATOM 1608 C CA . ASP A 1 214 ? 18.73500 11.52300 20.61000 1.000 24.57103 403 ASP B CA 1
ATOM 1609 C C . ASP A 1 214 ? 18.64700 10.67700 19.34000 1.000 26.07649 403 ASP B C 1
ATOM 1610 O O . ASP A 1 214 ? 17.66800 10.73700 18.59200 1.000 23.56022 403 ASP B O 1
ATOM 1615 N N . VAL A 1 215 ? 19.69200 9.88200 19.09500 1.000 25.65885 404 VAL B N 1
ATOM 1616 C CA . VAL A 1 215 ? 19.68100 8.95000 17.97000 1.000 27.35054 404 VAL B CA 1
ATOM 1617 C C . VAL A 1 215 ? 18.54900 7.93900 18.11600 1.000 26.28814 404 VAL B C 1
ATOM 1618 O O . VAL A 1 215 ? 18.05900 7.39200 17.11900 1.000 31.29788 404 VAL B O 1
ATOM 1622 N N . SER A 1 216 ? 18.09600 7.69500 19.34900 1.000 24.85309 405 SER B N 1
ATOM 1623 C CA . SER A 1 216 ? 16.97000 6.79500 19.58500 1.000 23.47383 405 SER B CA 1
ATOM 1624 C C . SER A 1 216 ? 15.69600 7.27200 18.90100 1.000 24.40660 405 SER B C 1
ATOM 1625 O O . SER A 1 216 ? 14.77100 6.47500 18.70800 1.000 19.05752 405 SER B O 1
ATOM 1628 N N . ARG A 1 217 ? 15.63500 8.55100 18.52800 1.000 23.44795 406 ARG B N 1
ATOM 1629 C CA . ARG A 1 217 ? 14.49200 9.09100 17.80200 1.000 24.39023 406 ARG B CA 1
ATOM 1630 C C . ARG A 1 217 ? 14.28000 8.39200 16.46300 1.000 27.68039 406 ARG B C 1
ATOM 1631 O O . ARG A 1 217 ? 13.17900 8.45800 15.90700 1.000 22.86777 406 ARG B O 1
ATOM 1639 N N . PHE A 1 218 ? 15.29600 7.70600 15.94000 1.000 23.42087 407 PHE B N 1
ATOM 1640 C CA . PHE A 1 218 ? 15.17000 6.96400 14.69400 1.000 27.98141 407 PHE B CA 1
ATOM 1641 C C . PHE A 1 218 ? 14.94900 5.46900 14.90700 1.000 26.70400 407 PHE B C 1
ATOM 1642 O O . PHE A 1 218 ? 14.91200 4.71600 13.92900 1.000 20.53194 407 PHE B O 1
ATOM 1650 N N . PHE A 1 219 ? 14.80200 5.02100 16.15300 1.000 25.27705 408 PHE B N 1
ATOM 1651 C CA . PHE A 1 219 ? 14.50000 3.61700 16.40700 1.000 26.64233 408 PHE B CA 1
ATOM 1652 C C . PHE A 1 219 ? 13.09900 3.28300 15.90700 1.000 27.68337 408 PHE B C 1
ATOM 1653 O O . PHE A 1 219 ? 12.13700 4.00500 16.18800 1.000 27.68978 408 PHE B O 1
ATOM 1661 N N . ASN A 1 220 ? 12.98200 2.18300 15.17200 1.000 21.35047 409 ASN B N 1
ATOM 1662 C CA . ASN A 1 220 ? 11.70100 1.75900 14.63400 1.000 26.01818 409 ASN B CA 1
ATOM 1663 C C . ASN A 1 220 ? 11.02700 0.75300 15.56400 1.000 32.23258 409 ASN B C 1
ATOM 1664 O O . ASN A 1 220 ? 11.61800 0.24600 16.51900 1.000 25.83822 409 ASN B O 1
ATOM 1669 N N . HIS A 1 221 ? 9.76100 0.47500 15.27100 1.000 31.87238 410 HIS B N 1
ATOM 1670 C CA . HIS A 1 221 ? 8.97400 -0.48000 16.03500 1.000 34.25096 410 HIS B CA 1
ATOM 1671 C C . HIS A 1 221 ? 9.09600 -1.87200 15.43500 1.000 33.28762 410 HIS B C 1
ATOM 1672 O O . HIS A 1 221 ? 9.19300 -2.03200 14.21500 1.000 29.76311 410 HIS B O 1
ATOM 1679 N N . SER A 1 222 ? 9.09800 -2.87900 16.30400 1.000 28.75793 411 SER B N 1
ATOM 1680 C CA . SER A 1 222 ? 9.02200 -4.26800 15.87900 1.000 35.23845 411 SER B CA 1
ATOM 1681 C C . SER A 1 222 ? 8.18000 -5.04300 16.87700 1.000 37.19495 411 SER B C 1
ATOM 1682 O O . SER A 1 222 ? 8.30300 -4.84700 18.08900 1.000 30.63336 411 SER B O 1
ATOM 1685 N N . CYS A 1 223 ? 7.32500 -5.92400 16.35700 1.000 29.41624 412 CYS B N 1
ATOM 1686 C CA . CYS A 1 223 ? 6.55000 -6.80600 17.21600 1.000 37.75043 412 CYS B CA 1
ATOM 1687 C C . CYS A 1 223 ? 7.40300 -7.90400 17.83600 1.000 35.18334 412 CYS B C 1
ATOM 1688 O O . CYS A 1 223 ? 6.93800 -8.58400 18.75700 1.000 34.89416 412 CYS B O 1
ATOM 1691 N N . SER A 1 224 ? 8.63500 -8.08200 17.36300 1.000 36.88073 413 SER B N 1
ATOM 1692 C CA . SER A 1 224 ? 9.62400 -8.95700 17.99000 1.000 34.63254 413 SER B CA 1
ATOM 1693 C C . SER A 1 224 ? 10.89400 -8.14300 18.20800 1.000 33.64392 413 SER B C 1
ATOM 1694 O O . SER A 1 224 ? 11.90300 -8.33700 17.51900 1.000 34.62237 413 SER B O 1
ATOM 1697 N N . PRO A 1 225 ? 10.87100 -7.21500 19.16100 1.000 30.55040 414 PRO B N 1
ATOM 1698 C CA . PRO A 1 225 ? 11.98700 -6.27600 19.31000 1.000 31.00110 414 PRO B CA 1
ATOM 1699 C C . PRO A 1 225 ? 13.23000 -6.93900 19.88300 1.000 27.70370 414 PRO B C 1
ATOM 1700 O O . PRO A 1 225 ? 13.17600 -7.99200 20.52200 1.000 28.70556 414 PRO B O 1
ATOM 1704 N N . ASN A 1 226 ? 14.37100 -6.29000 19.64100 1.000 27.52251 415 ASN B N 1
ATOM 1705 C CA . ASN A 1 226 ? 15.64100 -6.72000 20.20600 1.000 28.39250 415 ASN B CA 1
ATOM 1706 C C . ASN A 1 226 ? 16.17500 -5.78600 21.28600 1.000 22.42156 415 ASN B C 1
ATOM 1707 O O . ASN A 1 226 ? 17.19000 -6.11100 21.91200 1.000 21.32574 415 ASN B O 1
ATOM 1712 N N . ILE A 1 227 ? 15.52700 -4.64200 21.52000 1.000 25.96053 416 ILE B N 1
ATOM 1713 C CA . ILE A 1 227 ? 15.86400 -3.75100 22.62300 1.000 24.73459 416 ILE B CA 1
ATOM 1714 C C . ILE A 1 227 ? 14.57700 -3.41000 23.36400 1.000 25.32132 416 ILE B C 1
ATOM 1715 O O . ILE A 1 227 ? 13.47200 -3.55600 22.83700 1.000 21.28002 416 ILE B O 1
ATOM 1720 N N . ALA A 1 228 ? 14.73200 -2.95500 24.60600 1.000 21.29684 417 ALA B N 1
ATOM 1721 C CA . ALA A 1 228 ? 13.58000 -2.65400 25.44500 1.000 26.47506 417 ALA B CA 1
ATOM 1722 C C . ALA A 1 228 ? 13.90300 -1.47700 26.35300 1.000 26.33051 417 ALA B C 1
ATOM 1723 O O . ALA A 1 228 ? 15.06900 -1.15200 26.59400 1.000 20.79980 417 ALA B O 1
ATOM 1725 N N . ILE A 1 229 ? 12.85200 -0.86700 26.85600 1.000 22.26012 418 ILE B N 1
ATOM 1726 C CA . ILE A 1 229 ? 13.01200 0.26700 27.71700 1.000 26.96919 418 ILE B CA 1
ATOM 1727 C C . ILE A 1 229 ? 13.07600 -0.01400 29.20200 1.000 28.76346 418 ILE B C 1
ATOM 1728 O O . ILE A 1 229 ? 12.38600 -0.85500 29.72200 1.000 31.29733 418 ILE B O 1
ATOM 1733 N N . TYR A 1 230 ? 14.01300 0.61900 29.83800 1.000 24.77010 419 TYR B N 1
ATOM 1734 C CA . TYR A 1 230 ? 14.12900 0.55400 31.28800 1.000 27.70158 419 TYR B CA 1
ATOM 1735 C C . TYR A 1 230 ? 14.05500 1.97000 31.83900 1.000 28.16913 419 TYR B C 1
ATOM 1736 O O . TYR A 1 230 ? 14.63400 2.89800 31.26600 1.000 27.74950 419 TYR B O 1
ATOM 1745 N N . SER A 1 231 ? 13.33500 2.14000 32.94600 1.000 26.54934 420 SER B N 1
ATOM 1746 C CA . SER A 1 231 ? 13.21500 3.44800 33.58700 1.000 32.40623 420 SER B CA 1
ATOM 1747 C C . SER A 1 231 ? 14.38300 3.60700 34.55100 1.000 30.32558 420 SER B C 1
ATOM 1748 O O . SER A 1 231 ? 14.37600 3.05300 35.65300 1.000 35.67706 420 SER B O 1
ATOM 1751 N N . ALA A 1 232 ? 15.39900 4.35600 34.13100 1.000 29.17622 421 ALA B N 1
ATOM 1752 C CA . ALA A 1 232 ? 16.56100 4.61600 34.97500 1.000 26.01314 421 ALA B CA 1
ATOM 1753 C C . ALA A 1 232 ? 16.24000 5.79100 35.89000 1.000 29.46459 421 ALA B C 1
ATOM 1754 O O . ALA A 1 232 ? 16.17100 6.93900 35.44000 1.000 30.16590 421 ALA B O 1
ATOM 1756 N N . VAL A 1 233 ? 16.04700 5.50700 37.17400 1.000 31.30259 422 VAL B N 1
ATOM 1757 C CA . VAL A 1 233 ? 15.62300 6.50000 38.15200 1.000 32.77953 422 VAL B CA 1
ATOM 1758 C C . VAL A 1 233 ? 16.79700 6.79700 39.07300 1.000 31.83761 422 VAL B C 1
ATOM 1759 O O . VAL A 1 233 ? 17.28800 5.90600 39.77700 1.000 33.93673 422 VAL B O 1
ATOM 1763 N N . ARG A 1 234 ? 17.24200 8.05100 39.07100 1.000 33.75534 423 ARG B N 1
ATOM 1764 C CA . ARG A 1 234 ? 18.28600 8.51200 39.97200 1.000 39.03212 423 ARG B CA 1
ATOM 1765 C C . ARG A 1 234 ? 17.77100 9.50700 40.99900 1.000 44.23917 423 ARG B C 1
ATOM 1766 O O . ARG A 1 234 ? 18.55500 9.99300 41.82200 1.000 43.78774 423 ARG B O 1
ATOM 1774 N N . ASN A 1 235 ? 16.47800 9.81500 40.98200 1.000 51.60390 424 ASN B N 1
ATOM 1775 C CA . ASN A 1 235 ? 15.87500 10.73100 41.93600 1.000 59.20309 424 ASN B CA 1
ATOM 1776 C C . ASN A 1 235 ? 15.13800 9.89400 42.97700 1.000 74.98468 424 ASN B C 1
ATOM 1777 O O . ASN A 1 235 ? 14.96000 8.68200 42.82900 1.000 79.25816 424 ASN B O 1
ATOM 1782 N N . HIS A 1 236 ? 14.89400 10.54300 44.08600 1.000 102.55582 425 HIS B N 1
ATOM 1783 C CA . HIS A 1 236 ? 14.24700 9.89400 45.22400 1.000 109.16473 425 HIS B CA 1
ATOM 1784 C C . HIS A 1 236 ? 12.93300 9.17700 45.14200 1.000 109.18395 425 HIS B C 1
ATOM 1785 O O . HIS A 1 236 ? 12.83200 7.98700 45.39200 1.000 107.18973 425 HIS B O 1
ATOM 1792 N N . GLY A 1 237 ? 11.91800 9.91300 44.80300 1.000 87.82681 426 GLY B N 1
ATOM 1793 C CA . GLY A 1 237 ? 10.56500 9.38900 44.84000 1.000 78.17169 426 GLY B CA 1
ATOM 1794 C C . GLY A 1 237 ? 9.86300 10.10000 43.70600 1.000 71.62608 426 GLY B C 1
ATOM 1795 O O . GLY A 1 237 ? 8.65700 9.95100 43.48400 1.000 68.88698 426 GLY B O 1
ATOM 1796 N N . PHE A 1 238 ? 10.64500 10.91200 43.00500 1.000 68.13050 427 PHE B N 1
ATOM 1797 C CA . PHE A 1 238 ? 10.19200 11.63700 41.82700 1.000 64.04421 427 PHE B CA 1
ATOM 1798 C C . PHE A 1 238 ? 9.94100 10.64200 40.70300 1.000 48.79777 427 PHE B C 1
ATOM 1799 O O . PHE A 1 238 ? 10.88500 10.06600 40.15200 1.000 50.91519 427 PHE B O 1
ATOM 1807 N N . ARG A 1 239 ? 8.68300 10.46900 40.31400 1.000 46.49716 428 ARG B N 1
ATOM 1808 C CA . ARG A 1 239 ? 8.33400 9.46200 39.30800 1.000 47.14337 428 ARG B CA 1
ATOM 1809 C C . ARG A 1 239 ? 7.62200 10.02000 38.12600 1.000 38.80644 428 ARG B C 1
ATOM 1810 O O . ARG A 1 239 ? 6.93300 9.31100 37.42700 1.000 35.05681 428 ARG B O 1
ATOM 1818 N N . THR A 1 240 ? 7.77000 11.30300 37.91700 1.000 40.60473 429 THR B N 1
ATOM 1819 C CA . THR A 1 240 ? 7.21800 11.92600 36.72100 1.000 36.64343 429 THR B CA 1
ATOM 1820 C C . THR A 1 240 ? 8.23700 12.07000 35.60000 1.000 35.78456 429 THR B C 1
ATOM 1821 O O . THR A 1 240 ? 7.85500 12.04400 34.42600 1.000 35.73779 429 THR B O 1
ATOM 1825 N N . ILE A 1 241 ? 9.51700 12.22200 35.93300 1.000 34.04845 430 ILE B N 1
ATOM 1826 C CA . ILE A 1 241 ? 10.58700 12.34900 34.95000 1.000 31.51523 430 ILE B CA 1
ATOM 1827 C C . ILE A 1 241 ? 11.67900 11.34900 35.30000 1.000 26.14702 430 ILE B C 1
ATOM 1828 O O . ILE A 1 241 ? 12.10900 11.27200 36.45600 1.000 36.62535 430 ILE B O 1
ATOM 1833 N N . TYR A 1 242 ? 12.12200 10.58600 34.30400 1.000 27.82754 431 TYR B N 1
ATOM 1834 C CA . TYR A 1 242 ? 13.16100 9.58400 34.49000 1.000 28.84088 431 TYR B CA 1
ATOM 1835 C C . TYR A 1 242 ? 13.77400 9.27800 33.13200 1.000 27.13401 431 TYR B C 1
ATOM 1836 O O . TYR A 1 242 ? 13.22500 9.63600 32.08700 1.000 26.65729 431 TYR B O 1
ATOM 1845 N N . ASP A 1 243 ? 14.92700 8.61600 33.15800 1.000 25.69320 432 ASP B N 1
ATOM 1846 C CA . ASP A 1 243 ? 15.62700 8.27000 31.92900 1.000 25.72699 432 ASP B CA 1
ATOM 1847 C C . ASP A 1 243 ? 14.95700 7.07900 31.25400 1.000 27.25708 432 ASP B C 1
ATOM 1848 O O . ASP A 1 243 ? 14.69000 6.05800 31.89600 1.000 21.35428 432 ASP B O 1
ATOM 1853 N N . LEU A 1 244 ? 14.68800 7.21300 29.95400 1.000 21.02337 433 LEU B N 1
ATOM 1854 C CA . LEU A 1 244 ? 14.14600 6.11400 29.15300 1.000 25.27838 433 LEU B CA 1
ATOM 1855 C C . LEU A 1 244 ? 15.31800 5.39900 28.48700 1.000 26.10520 433 LEU B C 1
ATOM 1856 O O . LEU A 1 244 ? 15.67900 5.65700 27.33700 1.000 23.36312 433 LEU B O 1
ATOM 1861 N N . ALA A 1 245 ? 15.91800 4.47600 29.23300 1.000 24.47878 434 ALA B N 1
ATOM 1862 C CA . ALA A 1 245 ? 17.13200 3.79800 28.79800 1.000 24.47739 434 ALA B CA 1
ATOM 1863 C C . ALA A 1 245 ? 16.78700 2.56200 27.97800 1.000 26.56903 434 ALA B C 1
ATOM 1864 O O . ALA A 1 245 ? 15.99000 1.72300 28.41000 1.000 24.80762 434 ALA B O 1
ATOM 1866 N N . PHE A 1 246 ? 17.39200 2.45500 26.79800 1.000 24.47864 435 PHE B N 1
ATOM 1867 C CA . PHE A 1 246 ? 17.22400 1.29200 25.93800 1.000 23.58568 435 PHE B CA 1
ATOM 1868 C C . PHE A 1 246 ? 18.30400 0.26200 26.24400 1.000 23.16767 435 PHE B C 1
ATOM 1869 O O . PHE A 1 246 ? 19.50000 0.57200 26.19400 1.000 20.68244 435 PHE B O 1
ATOM 1877 N N . PHE A 1 247 ? 17.88100 -0.96000 26.55100 1.000 22.57358 436 PHE B N 1
ATOM 1878 C CA . PHE A 1 247 ? 18.78700 -2.07100 26.79700 1.000 22.17804 436 PHE B CA 1
ATOM 1879 C C . PHE A 1 247 ? 18.47200 -3.20500 25.83400 1.000 21.32433 436 PHE B C 1
ATOM 1880 O O . PHE A 1 247 ? 17.30600 -3.45100 25.50900 1.000 25.87311 436 PHE B O 1
ATOM 1888 N N . ALA A 1 248 ? 19.51700 -3.89100 25.38000 1.000 19.87972 437 ALA B N 1
ATOM 1889 C CA . ALA A 1 248 ? 19.34600 -4.99400 24.44500 1.000 21.96233 437 ALA B CA 1
ATOM 1890 C C . ALA A 1 248 ? 18.80100 -6.21500 25.17500 1.000 21.07830 437 ALA B C 1
ATOM 1891 O O . ALA A 1 248 ? 19.41400 -6.70100 26.13100 1.000 24.96040 437 ALA B O 1
ATOM 1893 N N . ILE A 1 249 ? 17.64400 -6.71000 24.72800 1.000 22.74995 438 ILE B N 1
ATOM 1894 C CA . ILE A 1 249 ? 17.06900 -7.93500 25.27100 1.000 28.83521 438 ILE B CA 1
ATOM 1895 C C . ILE A 1 249 ? 17.40200 -9.15400 24.42600 1.000 26.12365 438 ILE B C 1
ATOM 1896 O O . ILE A 1 249 ? 17.02400 -10.27500 24.78900 1.000 28.72566 438 ILE B O 1
ATOM 1901 N N . LYS A 1 250 ? 18.09600 -8.96700 23.30600 1.000 29.19967 439 LYS B N 1
ATOM 1902 C CA . LYS A 1 250 ? 18.53400 -10.06100 22.45400 1.000 30.79729 439 LYS B CA 1
ATOM 1903 C C . LYS A 1 250 ? 19.94300 -9.76600 21.96300 1.000 28.67584 439 LYS B C 1
ATOM 1904 O O . LYS A 1 250 ? 20.38600 -8.61400 21.93900 1.000 33.66776 439 LYS B O 1
ATOM 1910 N N . ASP A 1 251 ? 20.64800 -10.82400 21.57000 1.000 28.90837 440 ASP B N 1
ATOM 1911 C CA . ASP A 1 251 ? 21.99100 -10.68300 21.01800 1.000 31.98550 440 ASP B CA 1
ATOM 1912 C C . ASP A 1 251 ? 21.90600 -10.00100 19.65700 1.000 32.29799 440 ASP B C 1
ATOM 1913 O O . ASP A 1 251 ? 21.44700 -10.60100 18.68000 1.000 41.63302 440 ASP B O 1
ATOM 1918 N N . ILE A 1 252 ? 22.34500 -8.74800 19.59100 1.000 34.82079 441 ILE B N 1
ATOM 1919 C CA . ILE A 1 252 ? 22.25900 -7.94000 18.38100 1.000 33.04674 441 ILE B CA 1
ATOM 1920 C C . ILE A 1 252 ? 23.60300 -7.99000 17.66700 1.000 35.26049 441 ILE B C 1
ATOM 1921 O O . ILE A 1 252 ? 24.63000 -7.58600 18.22600 1.000 38.44544 441 ILE B O 1
ATOM 1926 N N . GLN A 1 253 ? 23.59500 -8.48100 16.43500 1.000 32.17629 442 GLN B N 1
ATOM 1927 C CA . GLN A 1 253 ? 24.78000 -8.59000 15.60000 1.000 39.71123 442 GLN B CA 1
ATOM 1928 C C . GLN A 1 253 ? 25.01400 -7.29700 14.82900 1.000 35.63227 442 GLN B C 1
ATOM 1929 O O . GLN A 1 253 ? 24.11800 -6.45400 14.72300 1.000 32.66998 442 GLN B O 1
ATOM 1935 N N . PRO A 1 254 ? 26.22200 -7.09600 14.29800 1.000 37.78202 443 PRO B N 1
ATOM 1936 C CA . PRO A 1 254 ? 26.48300 -5.88500 13.50900 1.000 37.19416 443 PRO B CA 1
ATOM 1937 C C . PRO A 1 254 ? 25.55500 -5.77700 12.30700 1.000 38.49811 443 PRO B C 1
ATOM 1938 O O . PRO A 1 254 ? 25.16500 -6.77700 11.70000 1.000 33.60746 443 PRO B O 1
ATOM 1942 N N . LEU A 1 255 ? 25.19300 -4.53300 11.98500 1.000 34.78107 444 LEU B N 1
ATOM 1943 C CA . LEU A 1 255 ? 24.30500 -4.15000 10.88800 1.000 30.95893 444 LEU B CA 1
ATOM 1944 C C . LEU A 1 255 ? 22.86200 -4.58800 11.10200 1.000 28.80865 444 LEU B C 1
ATOM 1945 O O . LEU A 1 255 ? 22.03500 -4.43100 10.19600 1.000 33.19079 444 LEU B O 1
ATOM 1950 N N . GLU A 1 256 ? 22.52900 -5.12700 12.27200 1.000 32.01611 445 GLU B N 1
ATOM 1951 C CA . GLU A 1 256 ? 21.15100 -5.48100 12.58000 1.000 36.06514 445 GLU B CA 1
ATOM 1952 C C . GLU A 1 256 ? 20.40700 -4.25000 13.08200 1.000 32.31854 445 GLU B C 1
ATOM 1953 O O . GLU A 1 256 ? 20.92200 -3.50300 13.91900 1.000 23.79375 445 GLU B O 1
ATOM 1959 N N . GLU A 1 257 ? 19.19800 -4.03800 12.56600 1.000 28.64604 446 GLU B N 1
ATOM 1960 C CA . GLU A 1 257 ? 18.42400 -2.86100 12.93700 1.000 33.78391 446 GLU B CA 1
ATOM 1961 C C . GLU A 1 257 ? 17.96400 -2.95600 14.38800 1.000 32.69812 446 GLU B C 1
ATOM 1962 O O . GLU A 1 257 ? 17.48700 -4.00400 14.83400 1.000 27.14398 446 GLU B O 1
ATOM 1968 N N . LEU A 1 258 ? 18.10600 -1.85400 15.12100 1.000 28.19765 447 LEU B N 1
ATOM 1969 C CA . LEU A 1 258 ? 17.64700 -1.77300 16.50100 1.000 30.19722 447 LEU B CA 1
ATOM 1970 C C . LEU A 1 258 ? 16.17900 -1.36800 16.52100 1.000 30.70355 447 LEU B C 1
ATOM 1971 O O . LEU A 1 258 ? 15.80100 -0.34900 15.93400 1.000 24.78148 447 LEU B O 1
ATOM 1976 N N . THR A 1 259 ? 15.35400 -2.17400 17.18700 1.000 29.61308 448 THR B N 1
ATOM 1977 C CA . THR A 1 259 ? 13.92100 -1.92500 17.25600 1.000 30.01217 448 THR B CA 1
ATOM 1978 C C . THR A 1 259 ? 13.41600 -2.22000 18.66000 1.000 27.49046 448 THR B C 1
ATOM 1979 O O . THR A 1 259 ? 13.95800 -3.07700 19.36300 1.000 28.38664 448 THR B O 1
ATOM 1983 N N . PHE A 1 260 ? 12.36400 -1.50800 19.06000 1.000 24.22821 449 PHE B N 1
ATOM 1984 C CA . PHE A 1 260 ? 11.70600 -1.76900 20.33100 1.000 28.26503 449 PHE B CA 1
ATOM 1985 C C . PHE A 1 260 ? 10.19900 -1.73500 20.13000 1.000 27.88968 449 PHE B C 1
ATOM 1986 O O . PHE A 1 260 ? 9.69000 -1.15300 19.16900 1.000 24.29655 449 PHE B O 1
ATOM 1994 N N . ASP A 1 261 ? 9.48900 -2.39400 21.04300 1.000 32.68209 450 ASP B N 1
ATOM 1995 C CA . ASP A 1 261 ? 8.03200 -2.44100 20.99600 1.000 28.78556 450 ASP B CA 1
ATOM 1996 C C . ASP A 1 261 ? 7.48000 -1.09700 21.45100 1.000 28.79082 450 ASP B C 1
ATOM 1997 O O . ASP A 1 261 ? 7.65600 -0.70600 22.60900 1.000 25.13599 450 ASP B O 1
ATOM 2002 N N . TYR A 1 262 ? 6.81000 -0.38500 20.53900 1.000 30.96373 451 TYR B N 1
ATOM 2003 C CA . TYR A 1 262 ? 6.24200 0.91300 20.88900 1.000 30.11823 451 TYR B CA 1
ATOM 2004 C C . TYR A 1 262 ? 5.17600 0.78400 21.96900 1.000 35.12532 451 TYR B C 1
ATOM 2005 O O . TYR A 1 262 ? 4.99500 1.70700 22.77400 1.000 30.05966 451 TYR B O 1
ATOM 2014 N N . ALA A 1 263 ? 4.45500 -0.34100 21.99800 1.000 34.71730 452 ALA B N 1
ATOM 2015 C CA . ALA A 1 263 ? 3.49600 -0.58000 23.07300 1.000 31.89329 452 ALA B CA 1
ATOM 2016 C C . ALA A 1 263 ? 4.19600 -0.68100 24.42200 1.000 34.24618 452 ALA B C 1
ATOM 2017 O O . ALA A 1 263 ? 3.71700 -0.13400 25.42200 1.000 37.85091 452 ALA B O 1
ATOM 2019 N N . GLY A 1 264 ? 5.24400 -1.49000 24.49100 1.000 41.11400 453 GLY B N 1
ATOM 2020 C CA . GLY A 1 264 ? 5.97600 -1.70500 25.72800 1.000 42.35552 453 GLY B CA 1
ATOM 2021 C C . GLY A 1 264 ? 5.55400 -2.96400 26.47300 1.000 60.24686 453 GLY B C 1
ATOM 2022 O O . GLY A 1 264 ? 4.65900 -2.91800 27.29600 1.000 66.95552 453 GLY B O 1
ATOM 2023 N N . ALA A 1 265 ? 6.18900 -4.09400 26.21000 1.000 60.08427 454 ALA B N 1
ATOM 2024 C CA . ALA A 1 265 ? 5.74100 -5.36100 26.82600 1.000 71.20049 454 ALA B CA 1
ATOM 2025 C C . ALA A 1 265 ? 6.74000 -6.03900 27.73600 1.000 66.53490 454 ALA B C 1
ATOM 2026 O O . ALA A 1 265 ? 6.42500 -7.05900 28.33200 1.000 73.90769 454 ALA B O 1
ATOM 2028 N N . ARG A 1 285 ? 1.10700 4.58500 11.38000 1.000 90.66740 474 ARG B N 1
ATOM 2029 C CA . ARG A 1 285 ? 0.49600 4.68400 10.05900 1.000 89.63992 474 ARG B CA 1
ATOM 2030 C C . ARG A 1 285 ? 0.09300 3.37200 9.38600 1.000 88.18530 474 ARG B C 1
ATOM 2031 O O . ARG A 1 285 ? 0.94500 2.59700 8.94900 1.000 86.27310 474 ARG B O 1
ATOM 2039 N N . ARG A 1 286 ? -1.22200 3.14300 9.31900 1.000 94.87944 475 ARG B N 1
ATOM 2040 C CA . ARG A 1 286 ? -1.82100 1.97500 8.67600 1.000 92.50155 475 ARG B CA 1
ATOM 2041 C C . ARG A 1 286 ? -1.11700 0.78500 9.32100 1.000 89.72575 475 ARG B C 1
ATOM 2042 O O . ARG A 1 286 ? -1.07400 0.67600 10.55100 1.000 87.53824 475 ARG B O 1
ATOM 2044 N N . GLN A 1 287 ? -0.56500 -0.11200 8.50600 1.000 75.01687 476 GLN B N 1
ATOM 2045 C CA . GLN A 1 287 ? -0.01700 -1.36900 8.99300 1.000 64.08371 476 GLN B CA 1
ATOM 2046 C C . GLN A 1 287 ? 1.44800 -1.36100 9.41200 1.000 59.21285 476 GLN B C 1
ATOM 2047 O O . GLN A 1 287 ? 2.23700 -0.50200 9.00900 1.000 53.76186 476 GLN B O 1
ATOM 2053 N N . CYS A 1 288 ? 1.79500 -2.34100 10.24400 1.000 55.87582 477 CYS B N 1
ATOM 2054 C CA . CYS A 1 288 ? 3.16100 -2.51200 10.71400 1.000 48.15282 477 CYS B CA 1
ATOM 2055 C C . CYS A 1 288 ? 3.98500 -3.26000 9.67200 1.000 45.18421 477 CYS B C 1
ATOM 2056 O O . CYS A 1 288 ? 3.56300 -4.30500 9.16700 1.000 47.27778 477 CYS B O 1
ATOM 2059 N N . LYS A 1 289 ? 5.16100 -2.72200 9.35200 1.000 40.44216 478 LYS B N 1
ATOM 2060 C CA . LYS A 1 289 ? 6.06400 -3.30700 8.36900 1.000 43.30904 478 LYS B CA 1
ATOM 2061 C C . LYS A 1 289 ? 7.28100 -3.95400 9.02600 1.000 45.19840 478 LYS B C 1
ATOM 2062 O O . LYS A 1 289 ? 8.35400 -4.02600 8.42200 1.000 39.16673 478 LYS B O 1
ATOM 2068 N N . CYS A 1 290 ? 7.13100 -4.42600 10.26800 1.000 38.85229 479 CYS B N 1
ATOM 2069 C CA . CYS A 1 290 ? 8.26000 -5.04000 10.95900 1.000 36.33939 479 CYS B CA 1
ATOM 2070 C C . CYS A 1 290 ? 8.65700 -6.36500 10.31900 1.000 44.56984 479 CYS B C 1
ATOM 2071 O O . CYS A 1 290 ? 9.84100 -6.72000 10.31900 1.000 48.56376 479 CYS B O 1
ATOM 2074 N N . GLY A 1 291 ? 7.69500 -7.10300 9.77300 1.000 41.09937 480 GLY B N 1
ATOM 2075 C CA . GLY A 1 291 ? 7.99300 -8.35200 9.10500 1.000 43.52960 480 GLY B CA 1
ATOM 2076 C C . GLY A 1 291 ? 8.19300 -9.54400 10.01200 1.000 41.38268 480 GLY B C 1
ATOM 2077 O O . GLY A 1 291 ? 8.61000 -10.60300 9.52900 1.000 42.83565 480 GLY B O 1
ATOM 2078 N N . SER A 1 292 ? 7.91800 -9.41100 11.30600 1.000 38.38168 481 SER B N 1
ATOM 2079 C CA . SER A 1 292 ? 8.00700 -10.55400 12.20100 1.000 46.49716 481 SER B CA 1
ATOM 2080 C C . SER A 1 292 ? 6.84600 -11.51300 11.95800 1.000 50.07445 481 SER B C 1
ATOM 2081 O O . SER A 1 292 ? 5.77700 -11.12400 11.48100 1.000 47.41186 481 SER B O 1
ATOM 2084 N N . ALA A 1 293 ? 7.06900 -12.78500 12.29100 1.000 48.77416 482 ALA B N 1
ATOM 2085 C CA . ALA A 1 293 ? 6.02800 -13.79200 12.13000 1.000 47.38407 482 ALA B CA 1
ATOM 2086 C C . ALA A 1 293 ? 4.88100 -13.61400 13.11500 1.000 48.93011 482 ALA B C 1
ATOM 2087 O O . ALA A 1 293 ? 3.82100 -14.21700 12.91800 1.000 53.44985 482 ALA B O 1
ATOM 2089 N N . ASN A 1 294 ? 5.06400 -12.81000 14.16300 1.000 52.49828 483 ASN B N 1
ATOM 2090 C CA . ASN A 1 294 ? 4.02800 -12.54800 15.15200 1.000 54.34126 483 ASN B CA 1
ATOM 2091 C C . ASN A 1 294 ? 3.56700 -11.09400 15.12000 1.000 47.95600 483 ASN B C 1
ATOM 2092 O O . ASN A 1 294 ? 3.14500 -10.54900 16.14300 1.000 43.72802 483 ASN B O 1
ATOM 2097 N N . CYS A 1 295 ? 3.64800 -10.45400 13.95500 1.000 55.20978 484 CYS B N 1
ATOM 2098 C CA . CYS A 1 295 ? 3.28000 -9.04800 13.84700 1.000 47.21682 484 CYS B CA 1
ATOM 2099 C C . CYS A 1 295 ? 1.79600 -8.86600 14.12900 1.000 53.21887 484 CYS B C 1
ATOM 2100 O O . CYS A 1 295 ? 0.94900 -9.50500 13.49600 1.000 46.57068 484 CYS B O 1
ATOM 2103 N N . ARG A 1 296 ? 1.48400 -7.99200 15.08700 1.000 45.68932 485 ARG B N 1
ATOM 2104 C CA . ARG A 1 296 ? 0.09900 -7.71800 15.44500 1.000 54.26181 485 ARG B CA 1
ATOM 2105 C C . ARG A 1 296 ? -0.60800 -6.85100 14.41300 1.000 49.07004 485 ARG B C 1
ATOM 2106 O O . ARG A 1 296 ? -1.84300 -6.79900 14.40800 1.000 52.87463 485 ARG B O 1
ATOM 2114 N N . GLY A 1 297 ? 0.14300 -6.17500 13.54400 1.000 48.00078 486 GLY B N 1
ATOM 2115 C CA . GLY A 1 297 ? -0.42600 -5.36000 12.49500 1.000 48.42202 486 GLY B CA 1
ATOM 2116 C C . GLY A 1 297 ? -0.62200 -3.90100 12.84300 1.000 50.53142 486 GLY B C 1
ATOM 2117 O O . GLY A 1 297 ? -0.87600 -3.09600 11.93700 1.000 55.95985 486 GLY B O 1
ATOM 2118 N N . TRP A 1 298 ? -0.50900 -3.53000 14.11700 1.000 48.20854 487 TRP B N 1
ATOM 2119 C CA . TRP A 1 298 ? -0.70800 -2.15500 14.55200 1.000 54.54459 487 TRP B CA 1
ATOM 2120 C C . TRP A 1 298 ? 0.45400 -1.71600 15.42800 1.000 58.17764 487 TRP B C 1
ATOM 2121 O O . TRP A 1 298 ? 0.90900 -2.46700 16.29700 1.000 58.76477 487 TRP B O 1
ATOM 2132 N N . LEU A 1 299 ? 0.93500 -0.49400 15.19200 1.000 58.86480 488 LEU B N 1
ATOM 2133 C CA . LEU A 1 299 ? 1.97800 0.07100 16.04100 1.000 58.70069 488 LEU B CA 1
ATOM 2134 C C . LEU A 1 299 ? 1.42600 0.56600 17.37000 1.000 60.65081 488 LEU B C 1
ATOM 2135 O O . LEU A 1 299 ? 2.11500 0.47500 18.39200 1.000 55.21640 488 LEU B O 1
ATOM 2140 N N . PHE A 1 300 ? 0.19700 1.09100 17.37100 1.000 74.15237 489 PHE B N 1
ATOM 2141 C CA . PHE A 1 300 ? -0.41000 1.72600 18.54300 1.000 71.48678 489 PHE B CA 1
ATOM 2142 C C . PHE A 1 300 ? 0.43300 2.89200 19.05500 1.000 65.63379 489 PHE B C 1
ATOM 2143 O O . PHE A 1 300 ? 0.38700 3.23200 20.23900 1.000 72.30851 489 PHE B O 1
ATOM 2151 N N . GLY A 1 301 ? 1.19800 3.51800 18.16500 1.000 55.86367 490 GLY B N 1
ATOM 2152 C CA . GLY A 1 301 ? 2.06200 4.62100 18.53900 1.000 50.22966 490 GLY B CA 1
ATOM 2153 C C . GLY A 1 301 ? 2.92500 5.11500 17.39500 1.000 45.88498 490 GLY B C 1
ATOM 2154 O O . GLY A 1 301 ? 2.49900 5.11200 16.24000 1.000 52.34608 490 GLY B O 1
ATOM 2155 N N . GLN B 2 3 ? -5.35200 4.03300 24.08300 1.000 96.62685 5 GLN F N 1
ATOM 2156 C CA . GLN B 2 3 ? -5.40100 5.32800 24.73400 1.000 97.44353 5 GLN F CA 1
ATOM 2157 C C . GLN B 2 3 ? -4.88900 6.45200 23.86800 1.000 82.93391 5 GLN F C 1
ATOM 2158 O O . GLN B 2 3 ? -5.52700 7.49500 23.77000 1.000 72.60542 5 GLN F O 1
ATOM 2164 N N . THR B 2 4 ? -3.77500 6.23100 23.19100 1.000 83.88953 6 THR F N 1
ATOM 2165 C CA . THR B 2 4 ? -3.10200 7.28100 22.43700 1.000 79.47332 6 THR F CA 1
ATOM 2166 C C . THR B 2 4 ? -2.34000 6.64000 21.28700 1.000 78.85692 6 THR F C 1
ATOM 2167 O O . THR B 2 4 ? -2.07100 5.43700 21.28700 1.000 84.10514 6 THR F O 1
ATOM 2171 N N . ALA B 2 5 ? -1.99400 7.46700 20.30600 1.000 64.81577 7 ALA F N 1
ATOM 2172 C CA . ALA B 2 5 ? -1.02700 7.08700 19.27700 1.000 57.25975 7 ALA F CA 1
ATOM 2173 C C . ALA B 2 5 ? 0.37700 7.51300 19.69400 1.000 52.78267 7 ALA F C 1
ATOM 2174 O O . ALA B 2 5 ? 1.07600 8.23300 18.98300 1.000 52.22760 7 ALA F O 1
ATOM 2176 N N . ARG B 2 6 ? 0.79400 7.06000 20.87100 1.000 48.96717 8 ARG F N 1
ATOM 2177 C CA . ARG B 2 6 ? 2.06200 7.47600 21.45700 1.000 48.69474 8 ARG F CA 1
ATOM 2178 C C . ARG B 2 6 ? 2.82800 6.28100 22.01300 1.000 42.19627 8 ARG F C 1
ATOM 2179 O O . ARG B 2 6 ? 2.23100 5.31500 22.49100 1.000 41.84194 8 ARG F O 1
ATOM 2195 N N . SER B 2 8 ? 4.85500 4.00800 24.51000 1.000 25.41635 10 SER F N 1
ATOM 2196 C CA . SER B 2 8 ? 4.68200 3.79200 25.94100 1.000 31.41269 10 SER F CA 1
ATOM 2197 C C . SER B 2 8 ? 5.77000 2.89500 26.51000 1.000 28.53136 10 SER F C 1
ATOM 2198 O O . SER B 2 8 ? 6.35100 2.07200 25.80100 1.000 28.94544 10 SER F O 1
ATOM 2201 N N . THR B 2 9 ? 6.04500 3.06100 27.80200 1.000 26.00573 11 THR F N 1
ATOM 2202 C CA . THR B 2 9 ? 6.97800 2.17200 28.47600 1.000 32.51200 11 THR F CA 1
ATOM 2203 C C . THR B 2 9 ? 6.34900 0.83200 28.83000 1.000 36.59791 11 THR F C 1
ATOM 2204 O O . THR B 2 9 ? 7.07700 -0.10200 29.18100 1.000 37.08559 11 THR F O 1
ATOM 2208 N N . GLY B 2 10 ? 5.02500 0.71600 28.74200 1.000 37.47098 12 GLY F N 1
ATOM 2209 C CA . GLY B 2 10 ? 4.33000 -0.48800 29.13500 1.000 37.67372 12 GLY F CA 1
ATOM 2210 C C . GLY B 2 10 ? 4.06400 -0.61500 30.61700 1.000 38.48197 12 GLY F C 1
ATOM 2211 O O . GLY B 2 10 ? 3.46000 -1.61000 31.03700 1.000 44.92221 12 GLY F O 1
ATOM 2212 N N . GLY B 2 11 ? 4.49000 0.35500 31.42100 1.000 42.00900 13 GLY F N 1
ATOM 2213 C CA . GLY B 2 11 ? 4.29800 0.29900 32.85300 1.000 43.72210 13 GLY F CA 1
ATOM 2214 C C . GLY B 2 11 ? 5.30200 -0.61300 33.53200 1.000 53.93316 13 GLY F C 1
A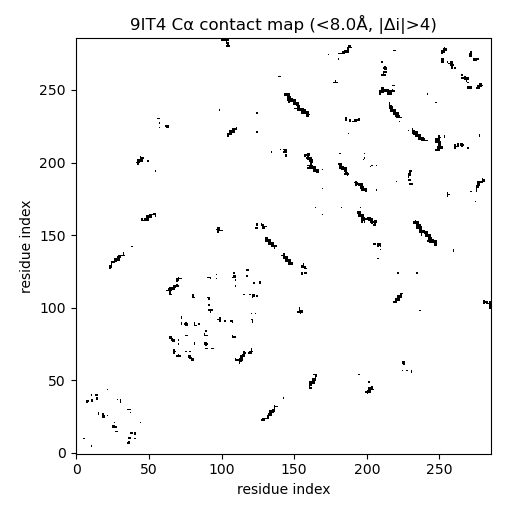TOM 2215 O O . GLY B 2 11 ? 6.06100 -1.34900 32.90000 1.000 54.64629 13 GLY F O 1
ATOM 2216 N N . CYS B 2 12 ? 5.28700 -0.59200 34.86100 1.000 63.71396 14 CYS F N 1
ATOM 2217 C CA . CYS B 2 12 ? 6.28000 -1.34500 35.64000 1.000 64.12961 14 CYS F CA 1
ATOM 2218 C C . CYS B 2 12 ? 5.87400 -2.74800 36.06300 1.000 68.68915 14 CYS F C 1
ATOM 2219 O O . CYS B 2 12 ? 6.57600 -3.37900 36.82700 1.000 72.19496 14 CYS F O 1
ATOM 2222 N N . ALA B 2 13 ? 4.73500 -3.20500 35.57400 1.000 73.56177 15 ALA F N 1
ATOM 2223 C CA . ALA B 2 13 ? 4.29100 -4.55300 35.84000 1.000 83.42661 15 ALA F CA 1
ATOM 2224 C C . ALA B 2 13 ? 5.41000 -5.45100 35.47200 1.000 94.36228 15 ALA F C 1
ATOM 2225 O O . ALA B 2 13 ? 5.85000 -5.47200 34.33100 1.000 96.46655 15 ALA F O 1
ATOM 2227 N N . PRO B 2 14 ? 5.85900 -6.24200 36.42500 1.000 105.28940 16 PRO F N 1
ATOM 2228 C CA . PRO B 2 14 ? 7.04800 -7.03100 36.16800 1.000 108.54730 16 PRO F CA 1
ATOM 2229 C C . PRO B 2 14 ? 6.91500 -8.29600 35.35900 1.000 120.09889 16 PRO F C 1
ATOM 2230 O O . PRO B 2 14 ? 5.99300 -9.07200 35.57400 1.000 125.44225 16 PRO F O 1
ATOM 2234 N N . ARG B 2 15 ? 7.81800 -8.48300 34.41200 1.000 130.08372 17 ARG F N 1
ATOM 2235 C CA . ARG B 2 15 ? 7.87500 -9.70100 33.62100 1.000 137.85459 17 ARG F CA 1
ATOM 2236 C C . ARG B 2 15 ? 9.33100 -9.70500 33.21400 1.000 131.01860 17 ARG F C 1
ATOM 2237 O O . ARG B 2 15 ? 9.73600 -10.47300 32.33900 1.000 121.86890 17 ARG F O 1
ATOM 2245 N N . LYS B 2 16 ? 10.12400 -8.86000 33.87000 1.000 125.49892 18 LYS F N 1
ATOM 2246 C CA . LYS B 2 16 ? 11.56100 -8.68300 33.57200 1.000 104.73098 18 LYS F CA 1
ATOM 2247 C C . LYS B 2 16 ? 11.75700 -8.00800 32.21300 1.000 89.11227 18 LYS F C 1
ATOM 2248 O O . LYS B 2 16 ? 11.83300 -8.67100 31.18600 1.000 88.88533 18 LYS F O 1
ATOM 2254 N N . GLN B 2 17 ? 11.85700 -6.68800 32.22400 1.000 71.28174 19 GLN F N 1
ATOM 2255 C CA . GLN B 2 17 ? 11.95400 -5.94900 30.97500 1.000 69.18033 19 GLN F CA 1
ATOM 2256 C C . GLN B 2 17 ? 13.07500 -6.47600 30.08500 1.000 60.76647 19 GLN F C 1
ATOM 2257 O O . GLN B 2 17 ? 12.91000 -6.54700 28.87500 1.000 59.00520 19 GLN F O 1
#

Radius of gyration: 19.12 Å; Cα contacts (8 Å, |Δi|>4): 624; chains: 2; bounding box: 38×39×55 Å

Solvent-accessible surface area: 14625 Å² total

InterPro domains:
  IPR000953 Chromo/chromo shadow domain [PS50013] (8-69)
  IPR000953 Chromo/chromo shadow domain [SM00298] (7-62)
  IPR001214 SET domain [PF00856] (339-451)
  IPR001214 SET domain [PS50280] (328-452)
  IPR001214 SET domain [SM00317] (328-458)
  IPR003616 Post-SET domain [PS50868] (473-489)
  IPR003616 Post-SET domain [SM00508] (473-489)
  IPR007728 Pre-SET domain [PF05033] (216-320)
  IPR007728 Pre-SET domain [PS50867] (258-325)
  IPR007728 Pre-SET domain [SM00468] (209-312)
  IPR011381 Histone-lysine N-methyltransferase SUV39H1/2-like [PIRSF009343] (4-489)
  IPR016197 Chromo-like domain superfamily [SSF54160] (3-63)
  IPR023779 Chromo domain, conserved site [PS00598] (27-47)
  IPR023780 Chromo domain [PF00385] (8-60)
  IPR046341 SET domain superfamily [G3DSA:2.170.270.10] (192-461)
  IPR046341 SET domain superfamily [SSF82199] (198-453)
  IPR050973 Histone-lysine N-methyltransferase, H3 Lys-9 specific [PTHR46223] (4-489)

GO terms:
  GO:0016279 protein-lysine N-methyltransferase activity (F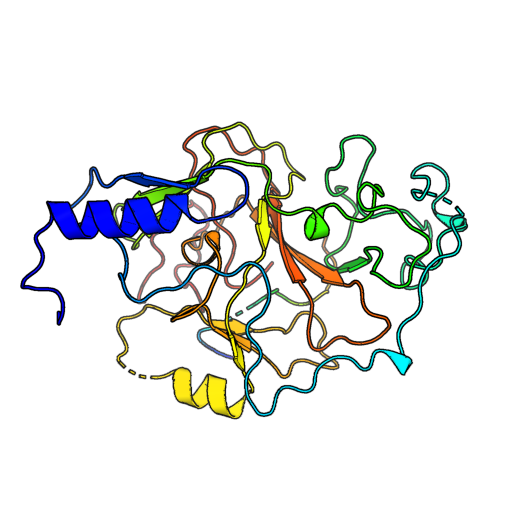, EXP)
  GO:0005634 nucleus (C, EXP)
  GO:0005694 chromosome (C, EXP)
  GO:0140720 subtelomeric heterochromatin (C, IDA)
  GO:0031934 mating-type region heterochromatin (C, IDA)
  GO:0016279 protein-lysine N-methyltransferase activity (F, IDA)
  GO:0005721 pericentric heterochromatin (C, IDA)
  GO:0003690 double-stranded DNA binding (F, IDA)
  GO:0003697 single-stranded DNA binding (F, IDA)
  GO:0003727 single-stranded RNA binding (F, IDA)
  GO:0043494 CLRC complex (C, IDA)
  GO:0046974 histone H3K9 methyltransferase activity (F, IDA)
  GO:0062072 histone H3K9me2/3 reader activity (F, EXP)
  GO:0043130 ubiquitin binding (F, EXP)
  GO:0140727 siRNA-mediated pericentric heterochromatin formation (P, EXP)
  GO:0140006 histone H3 reader activity (F, EXP)
  GO:0046974 histone H3K9 methyltransferase activity (F, EXP)
  GO:0005634 nucleus (C, HDA)
  GO:0030466 silent mating-type cassette heterochromatin formation (P, IMP)
  GO:0031508 pericentric heterochromatin formation (P, IMP)

Organism: Schizosaccharomyces pombe (strain 972 / ATCC 24843) (NCBI:txid284812)

Secondary structure (DSSP, 8-state):
----SS-HHHHHHHHHHHHHTSSSS-EEEE-SSSS---S-TT-EE-SS-EE-TT-PPPPGGG----------TT-TTS-GGGTTSPSSP--SB-TTSSB-TT--SEEE---TTSS--TT-TT-HHHH---S-EEEEE-SSSSEEEEESS-B-TT-EEEE--EEEE-HHHHHHH----SS---EEE--SSTTS---EEEEEEEE-GGGGPEE-SS-SEEEEEEE-SSS--SS-EEEEEESS-BPTTPBPEE-SS----S-----TT--S----/--------S--S--

B-factor: mean 42.6, std 19.17, range [16.87, 139.25]

Nearest PDB structures (foldseek):
  6box-assembly2_B  TM=9.693E-01  e=4.423E-51  Schizosaccharomyces pombe 972h-
  6z2a-assembly1_A  TM=9.701E-01  e=3.439E-49  Schizosaccharomyces pombe 972h-
  2r3a-assembly1_A  TM=8.700E-01  e=9.969E-26  Homo sapiens
  3rjw-assembly1_A  TM=8.680E-01  e=3.286E-24  Homo sapiens
  3bo5-assembly1_A  TM=8.219E-01  e=4.290E-21  Homo sapiens

Sequence (286 aa):
DSYTHLSFYEKRELFRKKLREIEGPEVTLVNEVDDEPCPSLDFQFISQYRLTQGVIPPDPNFQSGCNCSGCDLNNPSRCECLDDLDEPTHFAYDAQGRVRADTGAVIYECNSFCSCSMECPNRVVQRGRTLPLEIFKTKEKGWGVRSLRFAPAGTFITCYLGEVITSAEAAKRDKDDDGITYLFDLDMFDDASEYTVDAQNYGDVSRFFNHSCSPNIAIYSAVRNHGFRTIYDLAFFAIKDIQPLEELTFDYAGARRQCKCGSANCRGWLFGQTARSTGGCAPRKQ